Protein AF-A0A7W3QKD3-F1 (afdb_monomer_lite)

Foldseek 3Di:
DDWQLLLQLLLQLLLLLLLLLVVPDPVLDDLLNVLLCVLLVQAPCLSVLSVVLSVLLVPDDPVLNCNLNNDPRNPDDSSDDDDLVNLLVSLVSLVQDDDPDDDDPDFWFKWKFWWKKAFQAQFCQPPPAFWFKKKKKWKDWQVCLLVSYWIAIDMDGRDRDHHGDIPPNHGDPQGIPPQNVHTHTQPTKMKMKMWMWTADQDPVVSVRSSLRSLVSSQSSSCSSSVHTPSSCNSSSQSNSQSSLCSPPRIGTFAGMDMDMDHSVNLCVQPVPHQKDKDDWDWGHNDNPGGIMTIIMMMGID

Sequence (301 aa):
MAVSSRAEYAGAALLLARRYAANVPAAQRNDVDRVVWAALDKVPGARDVLERAVRRVDNLPEDRKRAMFGGTYAFKPVGTVVPPRELEQIIDRLGGTATPGGPTPTRHRYELEFSHLVCDDESNPEWLGKDEPYTVFTLITQREAEEGEPARSVRTPVYKVGEGERAPASGSEDLRLFGRTGPAVLDSDVLVTAAHFEHDLGDITKIVTELGVLLTAVAAVAKAAKKDLAAIVLGALGTIAGFVATIGADDPVGEPQAMLLTEADADARTQSQAQVTLPALKFNGGDPSGTYRAFLTLRRA

Radius of gyration: 19.04 Å; chains: 1; bounding box: 48×54×53 Å

Secondary structure (DSSP, 8-state):
-PPPHHHHHHHHHHHHHHHHHTT--GGG--HHHHHHHHHHTTSTTHHHHHHHHHHHHHTS-HHHHHHHHTTTTTTS-TT----HHHHHHHHHTT-----PPP--SS--EEEEEEEEEEEEE--S--TT----EEEEEEEEEHHHHHHTPPPEEEE-------TT-EESSS---S-EEE-TTS-EE--S-EEEEEEEEE-SS--HHHHHHHHHHHHHHHHHHHHHTT--HHHHHHHHHHHHHHHHTT--SSEE-S--EEEEE-HHHHHHHHSS-SEEEPPPEEEEEETTTEEEEEEEEEEE-

pLDDT: mean 88.39, std 12.26, range [40.0, 98.25]

Organism: Actinomadura namibiensis (NCBI:txid182080)

Structure (mmCIF, N/CA/C/O backbone):
data_AF-A0A7W3QKD3-F1
#
_entry.id   AF-A0A7W3QKD3-F1
#
loop_
_atom_site.group_PDB
_atom_site.id
_atom_site.type_symbol
_atom_site.label_atom_id
_atom_site.label_alt_id
_atom_site.label_comp_id
_atom_site.label_asym_id
_atom_site.label_entity_id
_atom_site.label_seq_id
_atom_site.pdbx_PDB_ins_code
_atom_site.Cartn_x
_atom_site.Cartn_y
_atom_site.Cartn_z
_atom_site.occupancy
_atom_site.B_iso_or_equiv
_atom_site.auth_seq_id
_atom_site.auth_comp_id
_atom_site.auth_asym_id
_atom_site.auth_atom_id
_atom_site.pdbx_PDB_model_num
ATOM 1 N N . MET A 1 1 ? 28.100 -3.316 -0.259 1.00 40.00 1 MET A N 1
ATOM 2 C CA . MET A 1 1 ? 26.927 -3.014 0.588 1.00 40.00 1 MET A CA 1
ATOM 3 C C . MET A 1 1 ? 25.860 -4.044 0.272 1.00 40.00 1 MET A C 1
ATOM 5 O O . MET A 1 1 ? 25.579 -4.230 -0.906 1.00 40.00 1 MET A O 1
ATOM 9 N N . ALA A 1 2 ? 25.349 -4.772 1.267 1.00 47.38 2 ALA A N 1
ATOM 10 C CA . ALA A 1 2 ? 24.247 -5.706 1.043 1.00 47.38 2 ALA A CA 1
ATOM 11 C C . ALA A 1 2 ? 23.007 -4.909 0.611 1.00 47.38 2 ALA A C 1
ATOM 13 O O . ALA A 1 2 ? 22.667 -3.914 1.250 1.00 47.38 2 ALA A O 1
ATOM 14 N N . VAL A 1 3 ? 22.371 -5.300 -0.494 1.00 59.28 3 VAL A N 1
ATOM 15 C CA . VAL A 1 3 ? 21.086 -4.717 -0.900 1.00 59.28 3 VAL A CA 1
ATOM 16 C C . VAL A 1 3 ? 20.060 -5.122 0.157 1.00 59.28 3 VAL A C 1
ATOM 18 O O . VAL A 1 3 ? 19.967 -6.298 0.500 1.00 59.28 3 VAL A O 1
ATOM 21 N N . SER A 1 4 ? 19.317 -4.157 0.702 1.00 83.25 4 SER A N 1
ATOM 22 C CA . SER A 1 4 ? 18.204 -4.458 1.608 1.00 83.25 4 SER A CA 1
ATOM 23 C C . SER A 1 4 ? 17.179 -5.326 0.873 1.00 83.25 4 SER A C 1
ATOM 25 O O . SER A 1 4 ? 16.737 -4.942 -0.211 1.00 83.25 4 SER A O 1
ATOM 27 N N . SER A 1 5 ? 16.763 -6.458 1.454 1.00 86.62 5 SER A N 1
ATOM 28 C CA . SER A 1 5 ? 15.734 -7.344 0.876 1.00 86.62 5 SER A CA 1
ATOM 29 C C . SER A 1 5 ? 14.453 -6.581 0.506 1.00 86.62 5 SER A C 1
ATOM 31 O O . SER A 1 5 ? 13.784 -6.922 -0.465 1.00 86.62 5 SER A O 1
ATOM 33 N N . ARG A 1 6 ? 14.145 -5.496 1.238 1.00 90.81 6 ARG A N 1
ATOM 34 C CA . ARG A 1 6 ? 13.019 -4.590 0.948 1.00 90.81 6 ARG A CA 1
ATOM 35 C C . ARG A 1 6 ? 13.184 -3.883 -0.395 1.00 90.81 6 ARG A C 1
ATOM 37 O O . ARG A 1 6 ? 12.262 -3.878 -1.201 1.00 90.81 6 ARG A O 1
ATOM 44 N N . ALA A 1 7 ? 14.367 -3.320 -0.637 1.00 92.00 7 ALA A N 1
ATOM 45 C CA . ALA A 1 7 ? 14.681 -2.619 -1.876 1.00 92.00 7 ALA A CA 1
ATOM 46 C C . ALA A 1 7 ? 14.732 -3.596 -3.060 1.00 92.00 7 ALA A C 1
ATOM 48 O O . ALA A 1 7 ? 14.267 -3.271 -4.145 1.00 92.00 7 ALA A O 1
ATOM 49 N N . GLU A 1 8 ? 15.233 -4.818 -2.855 1.00 93.38 8 GLU A N 1
ATOM 50 C CA . GLU A 1 8 ? 15.215 -5.853 -3.894 1.00 93.38 8 GLU A CA 1
ATOM 51 C C . GLU A 1 8 ? 13.786 -6.276 -4.276 1.00 93.38 8 GLU A C 1
ATOM 53 O O . GLU A 1 8 ? 13.479 -6.363 -5.468 1.00 93.38 8 GLU A O 1
ATOM 58 N N . TYR A 1 9 ? 12.897 -6.452 -3.291 1.00 94.56 9 TYR A N 1
ATOM 59 C CA . TYR A 1 9 ? 11.470 -6.687 -3.531 1.00 94.56 9 TYR A CA 1
ATOM 60 C C . TYR A 1 9 ? 10.821 -5.524 -4.287 1.00 94.56 9 TYR A C 1
ATOM 62 O O . TYR A 1 9 ? 10.159 -5.743 -5.301 1.00 94.56 9 TYR A O 1
ATOM 70 N N . ALA A 1 10 ? 11.064 -4.286 -3.844 1.00 95.56 10 ALA A N 1
ATOM 71 C CA . ALA A 1 10 ? 10.560 -3.089 -4.510 1.00 95.56 10 ALA A CA 1
ATOM 72 C C . ALA A 1 10 ? 11.042 -3.005 -5.964 1.00 95.56 10 ALA A C 1
ATOM 74 O O . ALA A 1 10 ? 10.260 -2.695 -6.860 1.00 95.56 10 ALA A O 1
ATOM 75 N N . GLY A 1 11 ? 12.306 -3.343 -6.232 1.00 96.31 11 GLY A N 1
ATOM 76 C CA . GLY A 1 11 ? 12.846 -3.428 -7.586 1.00 96.31 11 GLY A CA 1
ATOM 77 C C . GLY A 1 11 ? 12.149 -4.477 -8.449 1.00 96.31 11 GLY A C 1
ATOM 78 O O . GLY A 1 11 ? 11.870 -4.208 -9.619 1.00 96.31 11 GLY A O 1
ATOM 79 N N . ALA A 1 12 ? 11.858 -5.659 -7.897 1.00 96.88 12 ALA A N 1
ATOM 80 C CA . ALA A 1 12 ? 11.127 -6.707 -8.607 1.00 96.88 12 ALA A CA 1
ATOM 81 C C . ALA A 1 12 ? 9.686 -6.268 -8.919 1.00 96.88 12 ALA A C 1
ATOM 83 O O . ALA A 1 12 ? 9.234 -6.409 -10.057 1.00 96.88 12 ALA A O 1
ATOM 84 N N . ALA A 1 13 ? 8.998 -5.658 -7.949 1.00 97.06 13 ALA A N 1
ATOM 85 C CA . ALA A 1 13 ? 7.668 -5.082 -8.137 1.00 97.06 13 ALA A CA 1
ATOM 86 C C . ALA A 1 13 ? 7.673 -3.960 -9.192 1.00 97.06 13 ALA A C 1
ATOM 88 O O . ALA A 1 13 ? 6.812 -3.939 -10.069 1.00 97.06 13 ALA A O 1
ATOM 89 N N . LEU A 1 14 ? 8.683 -3.081 -9.181 1.00 97.44 14 LEU A N 1
ATOM 90 C CA . LEU A 1 14 ? 8.876 -2.040 -10.193 1.00 97.44 14 LEU A CA 1
ATOM 91 C C . LEU A 1 14 ? 9.082 -2.628 -11.596 1.00 97.44 14 LEU A C 1
ATOM 93 O O . LEU A 1 14 ? 8.501 -2.127 -12.558 1.00 97.44 14 LEU A O 1
ATOM 97 N N . LEU A 1 15 ? 9.881 -3.692 -11.741 1.00 98.06 15 LEU A N 1
ATOM 98 C CA . LEU A 1 15 ? 10.053 -4.351 -13.039 1.00 98.06 15 LEU A CA 1
ATOM 99 C C . LEU A 1 15 ? 8.738 -4.973 -13.532 1.00 98.06 15 LEU A C 1
ATOM 101 O O . LEU A 1 15 ? 8.408 -4.840 -14.709 1.00 98.06 15 LEU A O 1
ATOM 105 N N . LEU A 1 16 ? 7.968 -5.616 -12.654 1.00 98.00 16 LEU A N 1
ATOM 106 C CA . LEU A 1 16 ? 6.664 -6.183 -13.013 1.00 98.00 16 LEU A CA 1
ATOM 107 C C . LEU A 1 16 ? 5.661 -5.085 -13.402 1.00 98.00 16 LEU A C 1
ATOM 109 O O . LEU A 1 16 ? 4.979 -5.217 -14.418 1.00 98.00 16 LEU A O 1
ATOM 113 N N . ALA A 1 17 ? 5.652 -3.959 -12.684 1.00 97.69 17 ALA A N 1
ATOM 114 C CA . ALA A 1 17 ? 4.866 -2.780 -13.039 1.00 97.69 17 ALA A CA 1
ATOM 115 C C . ALA A 1 17 ? 5.268 -2.211 -14.411 1.00 97.69 17 ALA A C 1
ATOM 117 O O . ALA A 1 17 ? 4.398 -1.947 -15.238 1.00 97.69 17 ALA A O 1
ATOM 118 N N . ARG A 1 18 ? 6.573 -2.098 -14.703 1.00 97.75 18 ARG A N 1
ATOM 119 C CA . ARG A 1 18 ? 7.085 -1.700 -16.029 1.00 97.75 18 ARG A CA 1
ATOM 120 C C . ARG A 1 18 ? 6.604 -2.619 -17.136 1.00 97.75 18 ARG A C 1
ATOM 122 O O . ARG A 1 18 ? 6.213 -2.149 -18.199 1.00 97.75 18 ARG A O 1
ATOM 129 N N . ARG A 1 19 ? 6.663 -3.931 -16.909 1.00 98.06 19 ARG A N 1
ATOM 130 C CA . ARG A 1 19 ? 6.235 -4.929 -17.894 1.00 98.06 19 ARG A CA 1
ATOM 131 C C . ARG A 1 19 ? 4.734 -4.840 -18.158 1.00 98.06 19 ARG A C 1
ATOM 133 O O . ARG A 1 19 ? 4.328 -4.943 -19.317 1.00 98.06 19 ARG A O 1
ATOM 140 N N . TYR A 1 20 ? 3.936 -4.611 -17.113 1.00 98.25 20 TYR A N 1
ATOM 141 C CA . TYR A 1 20 ? 2.491 -4.401 -17.223 1.00 98.25 20 TYR A CA 1
ATOM 142 C C . TYR A 1 20 ? 2.150 -3.121 -17.985 1.00 98.25 20 TYR A C 1
ATOM 144 O O . TYR A 1 20 ? 1.389 -3.168 -18.955 1.00 98.25 20 TYR A O 1
ATOM 152 N N . ALA A 1 21 ? 2.777 -2.009 -17.599 1.00 97.56 21 ALA A N 1
ATOM 153 C CA . ALA A 1 21 ? 2.663 -0.712 -18.255 1.00 97.56 21 ALA A CA 1
ATOM 154 C C . ALA A 1 21 ? 3.042 -0.791 -19.744 1.00 97.56 21 ALA A C 1
ATOM 156 O O . ALA A 1 21 ? 2.289 -0.362 -20.605 1.00 97.56 21 ALA A O 1
ATOM 157 N N . ALA A 1 22 ? 4.153 -1.452 -20.077 1.00 97.31 22 ALA A N 1
ATOM 158 C CA . ALA A 1 22 ? 4.595 -1.639 -21.461 1.00 97.31 22 ALA A CA 1
ATOM 159 C C . ALA A 1 22 ? 3.745 -2.640 -22.271 1.00 97.31 22 ALA A C 1
ATOM 161 O O . ALA A 1 22 ? 4.043 -2.880 -23.441 1.00 97.31 22 ALA A O 1
ATOM 162 N N . ASN A 1 23 ? 2.729 -3.261 -21.657 1.00 96.94 23 ASN A N 1
ATOM 163 C CA . ASN A 1 23 ? 1.870 -4.276 -22.264 1.00 96.94 23 ASN A CA 1
ATOM 164 C C . ASN A 1 23 ? 2.667 -5.374 -22.999 1.00 96.94 23 ASN A C 1
ATOM 166 O O . ASN A 1 23 ? 2.379 -5.718 -24.148 1.00 96.94 23 ASN A O 1
ATOM 170 N N . VAL A 1 24 ? 3.686 -5.928 -22.329 1.00 97.19 24 VAL A N 1
ATOM 171 C CA . VAL A 1 24 ? 4.550 -6.987 -22.885 1.00 97.19 24 VAL A CA 1
ATOM 172 C C . VAL A 1 24 ? 3.699 -8.112 -23.504 1.00 97.19 24 VAL A C 1
ATOM 174 O O . VAL A 1 24 ? 2.726 -8.531 -22.871 1.00 97.19 24 VAL A O 1
ATOM 177 N N . PRO A 1 25 ? 4.013 -8.635 -24.708 1.00 96.81 25 PRO A N 1
ATOM 178 C CA . PRO A 1 25 ? 3.199 -9.661 -25.368 1.00 96.81 25 PRO A CA 1
ATOM 179 C C . PRO A 1 25 ? 3.029 -10.935 -24.534 1.00 96.81 25 PRO A C 1
ATOM 181 O O . PRO A 1 25 ? 3.963 -11.363 -23.861 1.00 96.81 25 PRO A O 1
ATOM 184 N N . ALA A 1 26 ? 1.873 -11.601 -24.636 1.00 95.88 26 ALA A N 1
ATOM 185 C CA . ALA A 1 26 ? 1.557 -12.803 -23.851 1.00 95.88 26 ALA A CA 1
ATOM 186 C C . ALA A 1 26 ? 2.605 -13.927 -23.976 1.00 95.88 26 ALA A C 1
ATOM 188 O O . ALA A 1 26 ? 2.908 -14.591 -22.989 1.00 95.88 26 ALA A O 1
ATOM 189 N N . ALA A 1 27 ? 3.220 -14.090 -25.154 1.00 95.56 27 ALA A N 1
ATOM 190 C CA . ALA A 1 27 ? 4.286 -15.070 -25.391 1.00 95.56 27 ALA A CA 1
ATOM 191 C C . ALA A 1 27 ? 5.568 -14.814 -24.570 1.00 95.56 27 ALA A C 1
ATOM 193 O O . ALA A 1 27 ? 6.382 -15.716 -24.408 1.00 95.56 27 ALA A O 1
ATOM 194 N N . GLN A 1 28 ? 5.751 -13.596 -24.054 1.00 95.56 28 GLN A N 1
ATOM 195 C CA . GLN A 1 28 ? 6.896 -13.192 -23.234 1.00 95.56 28 GLN A CA 1
ATOM 196 C C . GLN A 1 28 ? 6.550 -13.105 -21.735 1.00 95.56 28 GLN A C 1
ATOM 198 O O . GLN A 1 28 ? 7.395 -12.687 -20.940 1.00 95.56 28 GLN A O 1
ATOM 203 N N . ARG A 1 29 ? 5.317 -13.469 -21.345 1.00 96.88 29 ARG A N 1
ATOM 204 C CA . ARG A 1 29 ? 4.830 -13.443 -19.957 1.00 96.88 29 ARG A CA 1
ATOM 205 C C . ARG A 1 29 ? 5.053 -14.793 -19.276 1.00 96.88 29 ARG A C 1
ATOM 207 O O . ARG A 1 29 ? 4.547 -15.825 -19.736 1.00 96.88 29 ARG A O 1
ATOM 214 N N . ASN A 1 30 ? 5.770 -14.784 -18.156 1.00 96.25 30 ASN A N 1
ATOM 215 C CA . ASN A 1 30 ? 5.894 -15.955 -17.292 1.00 96.25 30 ASN A CA 1
ATOM 216 C C . ASN A 1 30 ? 4.683 -16.078 -16.343 1.00 96.25 30 ASN A C 1
ATOM 218 O O . ASN A 1 30 ? 3.721 -15.314 -16.435 1.00 96.25 30 ASN A O 1
ATOM 222 N N . ASP A 1 31 ? 4.707 -17.058 -15.441 1.00 95.69 31 ASP A N 1
ATOM 223 C CA . ASP A 1 31 ? 3.598 -17.286 -14.505 1.00 95.69 31 ASP A CA 1
ATOM 224 C C . ASP A 1 31 ? 3.391 -16.107 -13.538 1.00 95.69 31 ASP A C 1
ATOM 226 O O . ASP A 1 31 ? 2.248 -15.762 -13.245 1.00 95.69 31 ASP A O 1
ATOM 230 N N . VAL A 1 32 ? 4.473 -15.441 -13.109 1.00 96.94 32 VAL A N 1
ATOM 231 C CA . VAL A 1 32 ? 4.403 -14.241 -12.256 1.00 96.94 32 VAL A CA 1
ATOM 232 C C . VAL A 1 32 ? 3.694 -13.109 -12.989 1.00 96.94 32 VAL A C 1
ATOM 234 O O . VAL A 1 32 ? 2.752 -12.530 -12.451 1.00 96.94 32 VAL A O 1
ATOM 237 N N . ASP A 1 33 ? 4.083 -12.840 -14.240 1.00 97.81 33 ASP A N 1
ATOM 238 C CA . ASP A 1 33 ? 3.420 -11.839 -15.077 1.00 97.81 33 ASP A CA 1
ATOM 239 C C . ASP A 1 33 ? 1.925 -12.152 -15.212 1.00 97.81 33 ASP A C 1
ATOM 241 O O . ASP A 1 33 ? 1.090 -11.271 -15.052 1.00 97.81 33 ASP A O 1
ATOM 245 N N . ARG A 1 34 ? 1.546 -13.411 -15.467 1.00 97.62 34 ARG A N 1
ATOM 246 C CA . ARG A 1 34 ? 0.127 -13.769 -15.641 1.00 97.62 34 ARG A CA 1
ATOM 247 C C . ARG A 1 34 ? -0.700 -13.519 -14.382 1.00 97.62 34 ARG A C 1
ATOM 249 O O . ARG A 1 34 ? -1.821 -13.035 -14.503 1.00 97.62 34 ARG A O 1
ATOM 256 N N . VAL A 1 35 ? -0.159 -13.812 -13.199 1.00 97.12 35 VAL A N 1
ATOM 257 C CA . VAL A 1 35 ? -0.841 -13.538 -11.923 1.00 97.12 35 VAL A CA 1
ATOM 258 C C . VAL A 1 35 ? -0.989 -12.034 -11.693 1.00 97.12 35 VAL A C 1
ATOM 260 O O . VAL A 1 35 ? -2.082 -11.576 -11.363 1.00 97.12 35 VAL A O 1
ATOM 263 N N . VAL A 1 36 ? 0.081 -11.265 -11.914 1.00 97.31 36 VAL A N 1
ATOM 264 C CA . VAL A 1 36 ? 0.071 -9.804 -11.753 1.00 97.31 36 VAL A CA 1
ATOM 265 C C . VAL A 1 36 ? -0.897 -9.144 -12.740 1.00 97.31 36 VAL A C 1
ATOM 267 O O . VAL A 1 36 ? -1.694 -8.303 -12.335 1.00 97.31 36 VAL A O 1
ATOM 270 N N . TRP A 1 37 ? -0.903 -9.565 -14.008 1.00 97.75 37 TRP A N 1
ATOM 271 C CA . TRP A 1 37 ? -1.859 -9.079 -15.009 1.00 97.75 37 TRP A CA 1
ATOM 272 C C . TRP A 1 37 ? -3.291 -9.400 -14.622 1.00 97.75 37 TRP A C 1
ATOM 274 O O . TRP A 1 37 ? -4.128 -8.512 -14.659 1.00 97.75 37 TRP A O 1
ATOM 284 N N . ALA A 1 38 ? -3.574 -10.642 -14.228 1.00 97.50 38 ALA A N 1
ATOM 285 C CA . ALA A 1 38 ? -4.933 -11.048 -13.890 1.00 97.50 38 ALA A CA 1
ATOM 286 C C . ALA A 1 38 ? -5.520 -10.220 -12.735 1.00 97.50 38 ALA A C 1
ATOM 288 O O . ALA A 1 38 ? -6.715 -9.945 -12.741 1.00 97.50 38 ALA A O 1
ATOM 289 N N . ALA A 1 39 ? -4.694 -9.809 -11.767 1.00 97.56 39 ALA A N 1
ATOM 290 C CA . ALA A 1 39 ? -5.119 -8.911 -10.697 1.00 97.56 39 ALA A CA 1
ATOM 291 C C . ALA A 1 39 ? -5.289 -7.463 -11.191 1.00 97.56 39 ALA A C 1
ATOM 293 O O . ALA A 1 39 ? -6.301 -6.825 -10.914 1.00 97.56 39 ALA A O 1
ATOM 294 N N . LEU A 1 40 ? -4.323 -6.943 -11.955 1.00 97.75 40 LEU A N 1
ATOM 295 C CA . LEU A 1 40 ? -4.336 -5.551 -12.416 1.00 97.75 40 LEU A CA 1
ATOM 296 C C . LEU A 1 40 ? -5.374 -5.270 -13.510 1.00 97.75 40 LEU A C 1
ATOM 298 O O . LEU A 1 40 ? -5.923 -4.172 -13.541 1.00 97.75 40 LEU A O 1
ATOM 302 N N . ASP A 1 41 ? -5.694 -6.243 -14.364 1.00 97.19 41 ASP A N 1
ATOM 303 C CA . ASP A 1 41 ? -6.723 -6.118 -15.405 1.00 97.19 41 ASP A CA 1
ATOM 304 C C . ASP A 1 41 ? -8.139 -6.002 -14.796 1.00 97.19 41 ASP A C 1
ATOM 306 O O . ASP A 1 41 ? -9.051 -5.503 -15.455 1.00 97.19 41 ASP A O 1
ATOM 310 N N . LYS A 1 42 ? -8.336 -6.399 -13.525 1.00 96.94 42 LYS A N 1
ATOM 311 C CA . LYS A 1 42 ? -9.586 -6.145 -12.783 1.00 96.94 42 LYS A CA 1
ATOM 312 C C . LYS A 1 42 ? -9.705 -4.708 -12.274 1.00 96.94 42 LYS A C 1
ATOM 314 O O . LYS A 1 42 ? -10.787 -4.313 -11.845 1.00 96.94 42 LYS A O 1
ATOM 319 N N . VAL A 1 43 ? -8.623 -3.929 -12.295 1.00 96.00 43 VAL A N 1
ATOM 320 C CA . VAL A 1 43 ? -8.607 -2.550 -11.801 1.00 96.00 43 VAL A CA 1
ATOM 321 C C . VAL A 1 43 ? -8.750 -1.579 -12.978 1.00 96.00 43 VAL A C 1
ATOM 323 O O . VAL A 1 43 ? -7.827 -1.452 -13.791 1.00 96.00 43 VAL A O 1
ATOM 326 N N . PRO A 1 44 ? -9.878 -0.852 -13.091 1.00 93.88 44 PRO A N 1
ATOM 327 C CA . PRO A 1 44 ? -10.078 0.099 -14.179 1.00 93.88 44 PRO A CA 1
ATOM 328 C C . PRO A 1 44 ? -8.955 1.141 -14.240 1.00 93.88 44 PRO A C 1
ATOM 330 O O . PRO A 1 44 ? -8.630 1.784 -13.245 1.00 93.88 44 PRO A O 1
ATOM 333 N N . GLY A 1 45 ? -8.353 1.311 -15.420 1.00 94.81 45 GLY A N 1
ATOM 334 C CA . GLY A 1 45 ? -7.298 2.306 -15.643 1.00 94.81 45 GLY A CA 1
ATOM 335 C C . GLY A 1 45 ? -5.935 1.976 -15.020 1.00 94.81 45 GLY A C 1
ATOM 336 O O . GLY A 1 45 ? -5.040 2.820 -15.064 1.00 94.81 45 GLY A O 1
ATOM 337 N N . ALA A 1 46 ? -5.724 0.770 -14.475 1.00 96.69 46 ALA A N 1
ATOM 338 C CA . ALA A 1 46 ? -4.458 0.415 -13.828 1.00 96.69 46 ALA A CA 1
ATOM 339 C C . ALA A 1 46 ? -3.229 0.548 -14.733 1.00 96.69 46 ALA A C 1
ATOM 341 O O . ALA A 1 46 ? -2.148 0.866 -14.241 1.00 96.69 46 ALA A O 1
ATOM 342 N N . ARG A 1 47 ? -3.371 0.322 -16.047 1.00 97.25 47 ARG A N 1
ATOM 343 C CA . ARG A 1 47 ? -2.248 0.459 -16.986 1.00 97.25 47 ARG A CA 1
ATOM 344 C C . ARG A 1 47 ? -1.771 1.902 -17.058 1.00 97.25 47 ARG A C 1
ATOM 346 O O . ARG A 1 47 ? -0.610 2.151 -16.763 1.00 97.25 47 ARG A O 1
ATOM 353 N N . ASP A 1 48 ? -2.676 2.840 -17.316 1.00 96.12 48 ASP A N 1
ATOM 354 C CA . ASP A 1 48 ? -2.357 4.270 -17.374 1.00 96.12 48 ASP A CA 1
ATOM 355 C C . ASP A 1 48 ? -1.790 4.778 -16.041 1.00 96.12 48 ASP A C 1
ATOM 357 O O . ASP A 1 48 ? -0.899 5.628 -16.011 1.00 96.12 48 ASP A O 1
ATOM 361 N N . VAL A 1 49 ? -2.316 4.273 -14.920 1.00 95.19 49 VAL A N 1
ATOM 362 C CA . VAL A 1 49 ? -1.804 4.575 -13.577 1.00 95.19 49 VAL A CA 1
ATOM 363 C C . VAL A 1 49 ? -0.354 4.117 -13.435 1.00 95.19 49 VAL A C 1
ATOM 365 O O . VAL A 1 49 ? 0.507 4.930 -13.096 1.00 95.19 49 VAL A O 1
ATOM 368 N N . LEU A 1 50 ? -0.063 2.850 -13.742 1.00 96.25 50 LEU A N 1
ATOM 369 C CA . LEU A 1 50 ? 1.287 2.305 -13.619 1.00 96.25 50 LEU A CA 1
ATOM 370 C C . LEU A 1 50 ? 2.255 2.901 -14.638 1.00 96.25 50 LEU A C 1
ATOM 372 O O . LEU A 1 50 ? 3.403 3.127 -14.282 1.00 96.25 50 LEU A O 1
ATOM 376 N N . GLU A 1 51 ? 1.823 3.227 -15.856 1.00 96.19 51 GLU A N 1
ATOM 377 C CA . GLU A 1 51 ? 2.644 3.947 -16.838 1.00 96.19 51 GLU A CA 1
ATOM 378 C C . GLU A 1 51 ? 3.141 5.286 -16.282 1.00 96.19 51 GLU A C 1
ATOM 380 O O . GLU A 1 51 ? 4.332 5.595 -16.374 1.00 96.19 51 GLU A O 1
ATOM 385 N N . ARG A 1 52 ? 2.258 6.071 -15.650 1.00 93.81 52 ARG A N 1
ATOM 386 C CA . ARG A 1 52 ? 2.644 7.336 -15.008 1.00 93.81 52 ARG A CA 1
ATOM 387 C C . ARG A 1 52 ? 3.576 7.107 -13.823 1.00 93.81 52 ARG A C 1
ATOM 389 O O . ARG A 1 52 ? 4.620 7.753 -13.754 1.00 93.81 52 ARG A O 1
ATOM 396 N N . ALA A 1 53 ? 3.221 6.189 -12.925 1.00 93.88 53 ALA A N 1
ATOM 397 C CA . ALA A 1 53 ? 4.002 5.875 -11.730 1.00 93.88 53 ALA A CA 1
ATOM 398 C C . ALA A 1 53 ? 5.428 5.425 -12.093 1.00 93.88 53 ALA A C 1
ATOM 400 O O . ALA A 1 53 ? 6.417 5.985 -11.619 1.00 93.88 53 ALA A O 1
ATOM 401 N N . VAL A 1 54 ? 5.534 4.472 -13.022 1.00 96.06 54 VAL A N 1
ATOM 402 C CA . VAL A 1 54 ? 6.794 3.964 -13.570 1.00 96.06 54 VAL A CA 1
ATOM 403 C C . VAL A 1 54 ? 7.601 5.078 -14.220 1.00 96.06 54 VAL A C 1
ATOM 405 O O . VAL A 1 54 ? 8.793 5.186 -13.950 1.00 96.06 54 VAL A O 1
ATOM 408 N N . ARG A 1 55 ? 6.976 5.932 -15.040 1.00 95.69 55 ARG A N 1
ATOM 409 C CA . ARG A 1 55 ? 7.676 7.042 -15.701 1.00 95.69 55 ARG A CA 1
ATOM 410 C C . ARG A 1 55 ? 8.293 8.007 -14.690 1.00 95.69 55 ARG A C 1
ATOM 412 O O . ARG A 1 55 ? 9.412 8.464 -14.909 1.00 95.69 55 ARG A O 1
ATOM 419 N N . ARG A 1 56 ? 7.601 8.307 -13.585 1.00 94.19 56 ARG A N 1
ATOM 420 C CA . ARG A 1 56 ? 8.156 9.150 -12.512 1.00 94.19 56 ARG A CA 1
ATOM 421 C C . ARG A 1 56 ? 9.369 8.497 -11.858 1.00 94.19 56 ARG A C 1
ATOM 423 O O . ARG A 1 56 ? 10.405 9.142 -11.738 1.00 94.19 56 ARG A O 1
ATOM 430 N N . VAL A 1 57 ? 9.277 7.207 -11.533 1.00 94.94 57 VAL A N 1
ATOM 431 C CA . VAL A 1 57 ? 10.401 6.432 -10.982 1.00 94.94 57 VAL A CA 1
ATOM 432 C C . VAL A 1 57 ? 11.571 6.331 -11.968 1.00 94.94 57 VAL A C 1
ATOM 434 O O . VAL A 1 57 ? 12.734 6.380 -11.568 1.00 94.94 57 VAL A O 1
ATOM 437 N N . ASP A 1 58 ? 11.298 6.199 -13.265 1.00 94.38 58 ASP A N 1
ATOM 438 C CA . ASP A 1 58 ? 12.330 6.089 -14.297 1.00 94.38 58 ASP A CA 1
ATOM 439 C C . ASP A 1 58 ? 13.084 7.390 -14.557 1.00 94.38 58 ASP A C 1
ATOM 441 O O . ASP A 1 58 ? 14.244 7.326 -14.959 1.00 94.38 58 ASP A O 1
ATOM 445 N N . ASN A 1 59 ? 12.475 8.532 -14.242 1.00 94.44 59 ASN A N 1
ATOM 446 C CA . ASN A 1 59 ? 13.101 9.849 -14.328 1.00 94.44 59 ASN A CA 1
ATOM 447 C C . ASN A 1 59 ? 13.912 10.233 -13.076 1.00 94.44 59 ASN A C 1
ATOM 449 O O . ASN A 1 59 ? 14.494 11.317 -13.043 1.00 94.44 59 ASN A O 1
ATOM 453 N N . LEU A 1 60 ? 13.947 9.388 -12.041 1.00 94.56 60 LEU A N 1
ATOM 454 C CA . LEU A 1 60 ? 14.757 9.648 -10.853 1.00 94.56 60 LEU A CA 1
ATOM 455 C C . LEU A 1 60 ? 16.264 9.573 -11.160 1.00 94.56 60 LEU A C 1
ATOM 457 O O . LEU A 1 60 ? 16.682 8.733 -11.965 1.00 94.56 60 LEU A O 1
ATOM 461 N N . PRO A 1 61 ? 17.096 10.354 -10.443 1.00 95.44 61 PRO A N 1
ATOM 462 C CA . PRO A 1 61 ? 18.538 10.129 -10.391 1.00 95.44 61 PRO A CA 1
ATOM 463 C C . PRO A 1 61 ? 18.874 8.670 -10.040 1.00 95.44 61 PRO A C 1
ATOM 465 O O . PRO A 1 61 ? 18.184 8.041 -9.230 1.00 95.44 61 PRO A O 1
ATOM 468 N N . GLU A 1 62 ? 19.917 8.109 -10.661 1.00 94.44 62 GLU A N 1
ATOM 469 C CA . GLU A 1 62 ? 20.251 6.682 -10.534 1.00 94.44 62 GLU A CA 1
ATOM 470 C C . GLU A 1 62 ? 20.500 6.265 -9.079 1.00 94.44 62 GLU A C 1
ATOM 472 O O . GLU A 1 62 ? 20.028 5.216 -8.640 1.00 94.44 62 GLU A O 1
ATOM 477 N N . ASP A 1 63 ? 21.226 7.087 -8.330 1.00 94.38 63 ASP A N 1
ATOM 478 C CA . ASP A 1 63 ? 21.525 6.896 -6.914 1.00 94.38 63 ASP A CA 1
ATOM 479 C C . ASP A 1 63 ? 20.244 6.848 -6.073 1.00 94.38 63 ASP A C 1
ATOM 481 O O . ASP A 1 63 ? 20.038 5.898 -5.311 1.00 94.38 63 ASP A O 1
ATOM 485 N N . ARG A 1 64 ? 19.329 7.799 -6.296 1.00 92.81 64 ARG A N 1
ATOM 486 C CA . ARG A 1 64 ? 18.027 7.862 -5.624 1.00 92.81 64 ARG A CA 1
ATOM 487 C C . ARG A 1 64 ? 17.154 6.650 -5.968 1.00 92.81 64 ARG A C 1
ATOM 489 O O . ARG A 1 64 ? 16.570 6.028 -5.080 1.00 92.81 64 ARG A O 1
ATOM 496 N N . LYS A 1 65 ? 17.116 6.248 -7.239 1.00 94.44 65 LYS A N 1
ATOM 497 C CA . LYS A 1 65 ? 16.397 5.048 -7.694 1.00 94.44 65 LYS A CA 1
ATOM 498 C C . LYS A 1 65 ? 16.975 3.765 -7.098 1.00 94.44 65 LYS A C 1
ATOM 500 O O . LYS A 1 65 ? 16.222 2.892 -6.673 1.00 94.44 65 LYS A O 1
ATOM 505 N N . ARG A 1 66 ? 18.303 3.651 -7.032 1.00 94.56 66 ARG A N 1
ATOM 506 C CA . ARG A 1 66 ? 19.010 2.503 -6.450 1.00 94.56 66 ARG A CA 1
ATOM 507 C C . ARG A 1 66 ? 18.779 2.397 -4.945 1.00 94.56 66 ARG A C 1
ATOM 509 O O . ARG A 1 66 ? 18.674 1.281 -4.443 1.00 94.56 66 ARG A O 1
ATOM 516 N N . ALA A 1 67 ? 18.693 3.524 -4.241 1.00 92.25 67 ALA A N 1
ATOM 517 C CA . ALA A 1 67 ? 18.380 3.546 -2.816 1.00 92.25 67 ALA A CA 1
ATOM 518 C C . ALA A 1 67 ? 16.976 2.982 -2.532 1.00 92.25 67 ALA A C 1
ATOM 520 O O . ALA A 1 67 ? 16.828 2.149 -1.641 1.00 92.25 67 ALA A O 1
ATOM 521 N N . MET A 1 68 ? 15.974 3.369 -3.329 1.00 91.88 68 MET A N 1
ATOM 522 C CA . MET A 1 68 ? 14.579 2.947 -3.131 1.00 91.88 68 MET A CA 1
ATOM 523 C C . MET A 1 68 ? 14.276 1.538 -3.661 1.00 91.88 68 MET A C 1
ATOM 525 O O . MET A 1 68 ? 13.622 0.743 -2.991 1.00 91.88 68 MET A O 1
ATOM 529 N N . PHE A 1 69 ? 14.767 1.203 -4.855 1.00 94.81 69 PHE A N 1
ATOM 530 C CA . PHE A 1 69 ? 14.378 -0.009 -5.591 1.00 94.81 69 PHE A CA 1
ATOM 531 C C . PHE A 1 69 ? 15.523 -1.020 -5.763 1.00 94.81 69 PHE A C 1
ATOM 533 O O . PHE A 1 69 ? 15.406 -2.008 -6.493 1.00 94.81 69 PHE A O 1
ATOM 540 N N . GLY A 1 70 ? 16.661 -0.781 -5.110 1.00 92.81 70 GLY A N 1
ATOM 541 C CA . GLY A 1 70 ? 17.822 -1.660 -5.171 1.00 92.81 70 GLY A CA 1
ATOM 542 C C . GLY A 1 70 ? 18.518 -1.660 -6.537 1.00 92.81 70 GLY A C 1
ATOM 543 O O . GLY A 1 70 ? 18.153 -0.953 -7.472 1.00 92.81 70 GLY A O 1
ATOM 544 N N . GLY A 1 71 ? 19.580 -2.463 -6.655 1.00 89.75 71 GLY A N 1
ATOM 545 C CA . GLY A 1 71 ? 20.382 -2.567 -7.881 1.00 89.75 71 GLY A CA 1
ATOM 546 C C . GLY A 1 71 ? 20.014 -3.734 -8.803 1.00 89.75 71 GLY A C 1
ATOM 547 O O . GLY A 1 71 ? 20.409 -3.718 -9.966 1.00 89.75 71 GLY A O 1
ATOM 548 N N . THR A 1 72 ? 19.293 -4.743 -8.299 1.00 91.12 72 THR A N 1
ATOM 549 C CA . THR A 1 72 ? 19.073 -6.014 -9.010 1.00 91.12 72 THR A CA 1
ATOM 550 C C . THR A 1 72 ? 18.076 -5.863 -10.156 1.00 91.12 72 THR A C 1
ATOM 552 O O . THR A 1 72 ? 18.413 -6.144 -11.305 1.00 91.12 72 THR A O 1
ATOM 555 N N . TYR A 1 73 ? 16.863 -5.395 -9.849 1.00 95.44 73 TYR A N 1
ATOM 556 C CA . TYR A 1 73 ? 15.729 -5.377 -10.779 1.00 95.44 73 TYR A CA 1
ATOM 557 C C . TYR A 1 73 ? 15.362 -3.982 -11.284 1.00 95.44 73 TYR A C 1
ATOM 559 O O . TYR A 1 73 ? 14.916 -3.841 -12.423 1.00 95.44 73 TYR A O 1
ATOM 567 N N . ALA A 1 74 ? 15.630 -2.937 -10.495 1.00 94.31 74 ALA A N 1
ATOM 568 C CA . ALA A 1 74 ? 15.257 -1.563 -10.826 1.00 94.31 74 ALA A CA 1
ATOM 569 C C . ALA A 1 74 ? 15.854 -1.039 -12.140 1.00 94.31 74 ALA A C 1
ATOM 571 O O . ALA A 1 74 ? 15.310 -0.097 -12.715 1.00 94.31 74 ALA A O 1
ATOM 572 N N . PHE A 1 75 ? 16.935 -1.644 -12.635 1.00 95.44 75 PHE A N 1
ATOM 573 C CA . PHE A 1 75 ? 17.649 -1.237 -13.851 1.00 95.44 75 PHE A CA 1
ATOM 574 C C . PHE A 1 75 ? 17.578 -2.279 -14.972 1.00 95.44 75 PHE A C 1
ATOM 576 O O . PHE A 1 75 ? 18.213 -2.117 -16.012 1.00 95.44 75 PHE A O 1
ATOM 583 N N . LYS A 1 76 ? 16.825 -3.367 -14.778 1.00 96.69 76 LYS A N 1
ATOM 584 C CA . LYS A 1 76 ? 16.671 -4.395 -15.808 1.00 96.69 76 LYS A CA 1
ATOM 585 C C . LYS A 1 76 ? 15.756 -3.894 -16.931 1.00 96.69 76 LYS A C 1
ATOM 587 O O . LYS A 1 76 ? 14.795 -3.167 -16.654 1.00 96.69 76 LYS A O 1
ATOM 592 N N . PRO A 1 77 ? 16.033 -4.276 -18.191 1.00 96.31 77 PRO A N 1
ATOM 593 C CA . PRO A 1 77 ? 15.163 -3.941 -19.307 1.00 96.31 77 PRO A CA 1
ATOM 594 C C . PRO A 1 77 ? 13.803 -4.623 -19.146 1.00 96.31 77 PRO A C 1
ATOM 596 O O . PRO A 1 77 ? 13.701 -5.700 -18.563 1.00 96.31 77 PRO A O 1
ATOM 599 N N . VAL A 1 78 ? 12.768 -4.033 -19.745 1.00 96.62 78 VAL A N 1
ATOM 600 C CA . VAL A 1 78 ? 11.391 -4.555 -19.704 1.00 96.62 78 VAL A CA 1
ATOM 601 C C . VAL A 1 78 ? 11.316 -6.022 -20.147 1.00 96.62 78 VAL A C 1
ATOM 603 O O . VAL A 1 78 ? 10.538 -6.781 -19.590 1.00 96.62 78 VAL A O 1
ATOM 606 N N . GLY A 1 79 ? 12.155 -6.473 -21.084 1.00 95.88 79 GLY A N 1
ATOM 607 C CA . GLY A 1 79 ? 12.184 -7.875 -21.523 1.00 95.88 79 GLY A CA 1
ATOM 608 C C . GLY A 1 79 ? 12.641 -8.891 -20.462 1.00 95.88 79 GLY A C 1
ATOM 609 O O . GLY A 1 79 ? 12.423 -10.085 -20.646 1.00 95.88 79 GLY A O 1
ATOM 610 N N . THR A 1 80 ? 13.251 -8.459 -19.354 1.00 97.19 80 THR A N 1
ATOM 611 C CA . THR A 1 80 ? 13.692 -9.355 -18.274 1.00 97.19 80 THR A CA 1
ATOM 612 C C . THR A 1 80 ? 12.502 -9.892 -17.483 1.00 97.19 80 THR A C 1
ATOM 614 O O . THR A 1 80 ? 11.648 -9.130 -17.048 1.00 97.19 80 THR A O 1
ATOM 617 N N . VAL A 1 81 ? 12.464 -11.206 -17.269 1.00 96.00 81 VAL A N 1
ATOM 618 C CA . VAL A 1 81 ? 11.463 -11.871 -16.423 1.00 96.00 81 VAL A CA 1
ATOM 619 C C . VAL A 1 81 ? 11.941 -11.947 -14.972 1.00 96.00 81 VAL A C 1
ATOM 621 O O . VAL A 1 81 ? 13.139 -12.081 -14.732 1.00 96.00 81 VAL A O 1
ATOM 624 N N . VAL A 1 82 ? 11.009 -11.916 -14.015 1.00 95.75 82 VAL A N 1
ATOM 625 C CA . VAL A 1 82 ? 11.278 -12.225 -12.599 1.00 95.75 82 VAL A CA 1
ATOM 626 C C . VAL A 1 82 ? 10.921 -13.696 -12.353 1.00 95.75 82 VAL A C 1
ATOM 628 O O . VAL A 1 82 ? 9.738 -14.040 -12.441 1.00 95.75 82 VAL A O 1
ATOM 631 N N . PRO A 1 83 ? 11.884 -14.601 -12.100 1.00 94.50 83 PRO A N 1
ATOM 632 C CA . PRO A 1 83 ? 11.581 -16.013 -11.872 1.00 94.50 83 PRO A CA 1
ATOM 633 C C . PRO A 1 83 ? 10.780 -16.224 -10.571 1.00 94.50 83 PRO A C 1
ATOM 635 O O . PRO A 1 83 ? 11.155 -15.650 -9.548 1.00 94.50 83 PRO A O 1
ATOM 638 N N . PRO A 1 84 ? 9.752 -17.101 -10.547 1.00 92.12 84 PRO A N 1
ATOM 639 C CA . PRO A 1 84 ? 8.958 -17.357 -9.338 1.00 92.12 84 PRO A CA 1
ATOM 640 C C . PRO A 1 84 ? 9.802 -17.741 -8.115 1.00 92.12 84 PRO A C 1
ATOM 642 O O . PRO A 1 84 ? 9.603 -17.209 -7.030 1.00 92.12 84 PRO A O 1
ATOM 645 N N . ARG A 1 85 ? 10.795 -18.623 -8.302 1.00 92.19 85 ARG A N 1
ATOM 646 C CA . ARG A 1 85 ? 11.687 -19.083 -7.224 1.00 92.19 85 ARG A CA 1
ATOM 647 C C . ARG A 1 85 ? 12.562 -17.966 -6.659 1.00 92.19 85 ARG A C 1
ATOM 649 O O . ARG A 1 85 ? 12.871 -17.964 -5.475 1.00 92.19 85 ARG A O 1
ATOM 656 N N . GLU A 1 86 ? 12.995 -17.041 -7.507 1.00 93.06 86 GLU A N 1
ATOM 657 C CA . GLU A 1 86 ? 13.811 -15.913 -7.061 1.00 93.06 86 GLU A CA 1
ATOM 658 C C . GLU A 1 86 ? 12.959 -14.917 -6.275 1.00 93.06 86 GLU A C 1
ATOM 660 O O . GLU A 1 86 ? 13.369 -14.456 -5.214 1.00 93.06 86 GLU A O 1
ATOM 665 N N . LEU A 1 87 ? 11.733 -14.665 -6.741 1.00 92.50 87 LEU A N 1
ATOM 666 C CA . LEU A 1 87 ? 10.763 -13.861 -6.010 1.00 92.50 87 LEU A CA 1
ATOM 667 C C . LEU A 1 87 ? 10.444 -14.464 -4.634 1.00 92.50 87 LEU A C 1
ATOM 669 O O . LEU A 1 87 ? 10.429 -13.743 -3.640 1.00 92.50 87 LEU A O 1
ATOM 673 N N . GLU A 1 88 ? 10.273 -15.785 -4.564 1.00 92.25 88 GLU A N 1
ATOM 674 C CA . GLU A 1 88 ? 10.095 -16.518 -3.310 1.00 92.25 88 GLU A CA 1
ATOM 675 C C . GLU A 1 88 ? 11.256 -16.270 -2.333 1.00 92.25 88 GLU A C 1
ATOM 677 O O . GLU A 1 88 ? 11.038 -15.880 -1.189 1.00 92.25 88 GLU A O 1
ATOM 682 N N . GLN A 1 89 ? 12.499 -16.399 -2.808 1.00 92.75 89 GLN A N 1
ATOM 683 C CA . GLN A 1 89 ? 13.707 -16.171 -2.007 1.00 92.75 89 GLN A CA 1
ATOM 684 C C . GLN A 1 89 ? 13.873 -14.714 -1.562 1.00 92.75 89 GLN A C 1
ATOM 686 O O . GLN A 1 89 ? 14.437 -14.444 -0.499 1.00 92.75 89 GLN A O 1
ATOM 691 N N . ILE A 1 90 ? 13.436 -13.749 -2.374 1.00 93.06 90 ILE A N 1
ATOM 692 C CA . ILE A 1 90 ? 13.396 -12.338 -1.973 1.00 93.06 90 ILE A CA 1
ATOM 693 C C . ILE A 1 90 ? 12.418 -12.166 -0.810 1.00 93.06 90 ILE A C 1
ATOM 695 O O . ILE A 1 90 ? 12.792 -11.557 0.192 1.00 93.06 90 ILE A O 1
ATOM 699 N N . ILE A 1 91 ? 11.217 -12.741 -0.913 1.00 92.38 91 ILE A N 1
ATOM 700 C CA . ILE A 1 91 ? 10.182 -12.637 0.122 1.00 92.38 91 ILE A CA 1
ATOM 701 C C . ILE A 1 91 ? 10.602 -13.346 1.412 1.00 92.38 91 ILE A C 1
ATOM 703 O O . ILE A 1 91 ? 10.479 -12.762 2.484 1.00 92.38 91 ILE A O 1
ATOM 707 N N . ASP A 1 92 ? 11.187 -14.541 1.337 1.00 91.06 92 ASP A N 1
ATOM 708 C CA . ASP A 1 92 ? 11.656 -15.269 2.526 1.00 91.06 92 ASP A CA 1
ATOM 709 C C . ASP A 1 92 ? 12.696 -14.464 3.323 1.00 91.06 92 ASP A C 1
ATOM 711 O O . ASP A 1 92 ? 12.727 -14.496 4.554 1.00 91.06 92 ASP A O 1
ATOM 715 N N . ARG A 1 93 ? 13.519 -13.665 2.631 1.00 92.06 93 ARG A N 1
ATOM 716 C CA . ARG A 1 93 ? 14.509 -12.771 3.252 1.00 92.06 93 ARG A CA 1
ATOM 717 C C . ARG A 1 93 ? 13.918 -11.469 3.796 1.00 92.06 93 ARG A C 1
ATOM 719 O O . ARG A 1 93 ? 14.657 -10.713 4.429 1.00 92.06 93 ARG A O 1
ATOM 726 N N . LEU A 1 94 ? 12.638 -11.173 3.557 1.00 89.19 94 LEU A N 1
ATOM 727 C CA . LEU A 1 94 ? 11.939 -10.080 4.241 1.00 89.19 94 LEU A CA 1
ATOM 728 C C . LEU A 1 94 ? 11.648 -10.449 5.700 1.00 89.19 94 LEU A C 1
ATOM 730 O O . LEU A 1 94 ? 11.556 -9.551 6.530 1.00 89.19 94 LEU A O 1
ATOM 734 N N . GLY A 1 95 ? 11.548 -11.744 6.027 1.00 75.62 95 GLY A N 1
ATOM 735 C CA . GLY A 1 95 ? 11.343 -12.215 7.399 1.00 75.62 95 GLY A CA 1
ATOM 736 C C . GLY A 1 95 ? 9.973 -11.857 7.981 1.00 75.62 95 GLY A C 1
ATOM 737 O O . GLY A 1 95 ? 9.825 -11.801 9.201 1.00 75.62 95 GLY A O 1
ATOM 738 N N . GLY A 1 96 ? 8.982 -11.580 7.128 1.00 66.56 96 GLY A N 1
ATOM 739 C CA . GLY A 1 96 ? 7.617 -11.354 7.580 1.00 66.56 96 GLY A CA 1
ATOM 740 C C . GLY A 1 96 ? 7.079 -12.614 8.252 1.00 66.56 96 GLY A C 1
ATOM 741 O O . GLY A 1 96 ? 7.066 -13.690 7.659 1.00 66.56 96 GLY A O 1
ATOM 742 N N . THR A 1 97 ? 6.692 -12.491 9.516 1.00 55.31 97 THR A N 1
ATOM 743 C CA . THR A 1 97 ? 6.133 -13.586 10.308 1.00 55.31 97 THR A CA 1
ATOM 744 C C . THR A 1 97 ? 4.701 -13.212 10.667 1.00 55.31 97 THR A C 1
ATOM 746 O O . THR A 1 97 ? 4.477 -12.263 11.411 1.00 55.31 97 THR A O 1
ATOM 749 N N . ALA A 1 98 ? 3.723 -13.938 10.122 1.00 52.97 98 ALA A N 1
ATOM 750 C CA . ALA A 1 98 ? 2.441 -14.081 10.801 1.00 52.97 98 ALA A CA 1
ATOM 751 C C . ALA A 1 98 ? 2.573 -15.241 11.779 1.00 52.97 98 ALA A C 1
ATOM 753 O O . ALA A 1 98 ? 3.177 -16.269 11.464 1.00 52.97 98 ALA A O 1
ATOM 754 N N . THR A 1 99 ? 1.988 -15.086 12.960 1.00 44.25 99 THR A N 1
ATOM 755 C CA . THR A 1 99 ? 1.649 -16.247 13.778 1.00 44.25 99 THR A CA 1
ATOM 756 C C . THR A 1 99 ? 0.291 -16.714 13.269 1.00 44.25 99 THR A C 1
ATOM 758 O O . THR A 1 99 ? -0.657 -15.937 13.382 1.00 44.25 99 THR A O 1
ATOM 761 N N . PRO A 1 100 ? 0.149 -17.919 12.691 1.00 45.78 100 PRO A N 1
ATOM 762 C CA . PRO A 1 100 ? -1.168 -18.418 12.336 1.00 45.78 100 PRO A CA 1
ATOM 763 C C . PRO A 1 100 ? -2.002 -18.498 13.615 1.00 45.78 100 PRO A C 1
ATOM 765 O O . PRO A 1 100 ? -1.665 -19.247 14.537 1.00 45.78 100 PRO A O 1
ATOM 768 N N . GLY A 1 101 ? -3.074 -17.711 13.688 1.00 44.44 101 GLY A N 1
ATOM 769 C CA . GLY A 1 101 ? -4.116 -17.937 14.676 1.00 44.44 101 GLY A CA 1
ATOM 770 C C . GLY A 1 101 ? -4.731 -19.301 14.386 1.00 44.44 101 GLY A C 1
ATOM 771 O O . GLY A 1 101 ? -5.262 -19.526 13.299 1.00 44.44 101 GLY A O 1
ATOM 772 N N . GLY A 1 102 ? -4.608 -20.245 15.320 1.00 44.41 102 GLY A N 1
ATOM 773 C CA . GLY A 1 102 ? -5.378 -21.483 15.241 1.00 44.41 102 GLY A CA 1
ATOM 774 C C . GLY A 1 102 ? -6.877 -21.159 15.214 1.00 44.41 102 GLY A C 1
ATOM 775 O O . GLY A 1 102 ? -7.275 -20.117 15.730 1.00 44.41 102 GLY A O 1
ATOM 776 N N . PRO A 1 103 ? -7.724 -22.020 14.631 1.00 47.22 103 PRO A N 1
ATOM 777 C CA . PRO A 1 103 ? -9.154 -21.754 14.543 1.00 47.22 103 PRO A CA 1
ATOM 778 C C . PRO A 1 103 ? -9.759 -21.550 15.938 1.00 47.22 103 PRO A C 1
ATOM 780 O O . PRO A 1 103 ? -9.796 -22.477 16.751 1.00 47.22 103 PRO A O 1
ATOM 783 N N . THR A 1 104 ? -10.251 -20.342 16.208 1.00 55.09 104 THR A N 1
ATOM 784 C CA . THR A 1 104 ? -10.944 -20.017 17.456 1.00 55.09 104 THR A CA 1
ATOM 785 C C . THR A 1 104 ? -12.393 -20.522 17.375 1.00 55.09 104 THR A C 1
ATOM 787 O O . THR A 1 104 ? -13.080 -20.262 16.383 1.00 55.09 104 THR A O 1
ATOM 790 N N . PRO A 1 105 ? -12.905 -21.257 18.383 1.00 56.72 105 PRO A N 1
ATOM 791 C CA . PRO A 1 105 ? -14.251 -21.843 18.341 1.00 56.72 105 PRO A CA 1
ATOM 792 C C . PRO A 1 105 ? -15.384 -20.801 18.331 1.00 56.72 105 PRO A C 1
ATOM 794 O O . PRO A 1 105 ? -16.506 -21.121 17.940 1.00 56.72 105 PRO A O 1
ATOM 797 N N . THR A 1 106 ? -15.102 -19.553 18.710 1.00 66.81 106 THR A N 1
ATOM 798 C CA . THR A 1 106 ? -15.999 -18.406 18.534 1.00 66.81 106 THR A CA 1
ATOM 799 C C . THR A 1 106 ? -15.327 -17.371 17.650 1.00 66.81 106 THR A C 1
ATOM 801 O O . THR A 1 106 ? -14.363 -16.744 18.076 1.00 66.81 106 THR A O 1
ATOM 804 N N . ARG A 1 107 ? -15.859 -17.167 16.441 1.00 84.44 107 ARG A N 1
ATOM 805 C CA . ARG A 1 107 ? -15.411 -16.082 15.564 1.00 84.44 107 ARG A CA 1
ATOM 806 C C . ARG A 1 107 ? -16.091 -14.784 15.965 1.00 84.44 107 ARG A C 1
ATOM 808 O O . ARG A 1 107 ? -17.311 -14.650 15.838 1.00 84.44 107 ARG A O 1
ATOM 815 N N . HIS A 1 108 ? -15.305 -13.842 16.464 1.00 91.75 108 HIS A N 1
ATOM 816 C CA . HIS A 1 108 ? -15.781 -12.500 16.764 1.00 91.75 108 HIS A CA 1
ATOM 817 C C . HIS A 1 108 ? -15.918 -11.673 15.483 1.00 91.75 108 HIS A C 1
ATOM 819 O O . HIS A 1 108 ? -15.390 -12.020 14.423 1.00 91.75 108 HIS A O 1
ATOM 825 N N . ARG A 1 109 ? -16.688 -10.588 15.562 1.00 94.38 109 ARG A N 1
ATOM 826 C CA . ARG A 1 109 ? -16.859 -9.649 14.452 1.00 94.38 109 ARG A CA 1
ATOM 827 C C . ARG A 1 109 ? -16.184 -8.342 14.817 1.00 94.38 109 ARG A C 1
ATOM 829 O O . ARG A 1 109 ? -16.363 -7.857 15.931 1.00 94.38 109 ARG A O 1
ATOM 836 N N . TYR A 1 110 ? -15.453 -7.771 13.871 1.00 94.94 110 TYR A N 1
ATOM 837 C CA . TYR A 1 110 ? -14.658 -6.577 14.089 1.00 94.94 110 TYR A CA 1
ATOM 838 C C . TYR A 1 110 ? -14.954 -5.480 13.077 1.00 94.94 110 TYR A C 1
ATOM 840 O O . TYR A 1 110 ? -15.371 -5.734 11.945 1.00 94.94 110 TYR A O 1
ATOM 848 N N . GLU A 1 111 ? -14.674 -4.253 13.490 1.00 94.19 111 GLU A N 1
ATOM 849 C CA . GLU A 1 111 ? -14.576 -3.082 12.627 1.00 94.19 111 GLU A CA 1
ATOM 850 C C . GLU A 1 111 ? -13.240 -2.394 12.878 1.00 94.19 111 GLU A C 1
ATOM 852 O O . GLU A 1 111 ? -12.812 -2.256 14.026 1.00 94.19 111 GLU A O 1
ATOM 857 N N . LEU A 1 112 ? -12.598 -1.960 11.796 1.00 94.56 112 LEU A N 1
ATOM 858 C CA . LEU A 1 112 ? -11.406 -1.123 11.847 1.00 94.56 112 LEU A CA 1
ATOM 859 C C . LEU A 1 112 ? -11.753 0.226 11.235 1.00 94.56 112 LEU A C 1
ATOM 861 O O . LEU A 1 112 ? -12.163 0.287 10.074 1.00 94.56 112 LEU A O 1
ATOM 865 N N . GLU A 1 113 ? -11.563 1.293 11.995 1.00 92.69 113 GLU A N 1
ATOM 866 C CA . GLU A 1 113 ? -11.973 2.645 11.622 1.00 92.69 113 GLU A CA 1
ATOM 867 C C . GLU A 1 113 ? -10.829 3.631 11.829 1.00 92.69 113 GLU A C 1
ATOM 869 O O . GLU A 1 113 ? -10.011 3.472 12.737 1.00 92.69 113 GLU A O 1
ATOM 874 N N . PHE A 1 114 ? -10.764 4.667 10.996 1.00 92.88 114 PHE A N 1
ATOM 875 C CA . PHE A 1 114 ? -9.933 5.824 11.309 1.00 92.88 114 PHE A CA 1
ATOM 876 C C . PHE A 1 114 ? -10.532 6.578 12.500 1.00 92.88 114 PHE A C 1
ATOM 878 O O . PHE A 1 114 ? -11.727 6.847 12.537 1.00 92.88 114 PHE A O 1
ATOM 885 N N . SER A 1 115 ? -9.691 6.914 13.476 1.00 91.31 115 SER A N 1
ATOM 886 C CA . SER A 1 115 ? -10.112 7.587 14.703 1.00 91.31 115 SER A CA 1
ATOM 887 C C . SER A 1 115 ? -9.876 9.091 14.628 1.00 91.31 115 SER A C 1
ATOM 889 O O . SER A 1 115 ? -10.792 9.884 14.846 1.00 91.31 115 SER A O 1
ATOM 891 N N . HIS A 1 116 ? -8.620 9.469 14.394 1.00 92.12 116 HIS A N 1
ATOM 892 C CA . HIS A 1 116 ? -8.146 10.845 14.331 1.00 92.12 116 HIS A CA 1
ATOM 893 C C . HIS A 1 116 ? -6.685 10.877 13.874 1.00 92.12 116 HIS A C 1
ATOM 895 O O . HIS A 1 116 ? -5.989 9.860 13.905 1.00 92.12 116 HIS A O 1
ATOM 901 N N . LEU A 1 117 ? -6.220 12.062 13.501 1.00 92.25 117 LEU A N 1
ATOM 902 C CA . LEU A 1 117 ? -4.818 12.413 13.382 1.00 92.25 117 LEU A CA 1
ATOM 903 C C . LEU A 1 117 ? -4.447 13.483 14.408 1.00 92.25 117 LEU A C 1
ATOM 905 O O . LEU A 1 117 ? -5.319 14.198 14.908 1.00 92.25 117 LEU A O 1
ATOM 909 N N . VAL A 1 118 ? -3.159 13.572 14.704 1.00 91.62 118 VAL A N 1
ATOM 910 C CA . VAL A 1 118 ? -2.529 14.624 15.499 1.00 91.62 118 VAL A CA 1
ATOM 911 C C . VAL A 1 118 ? -1.346 15.160 14.702 1.00 91.62 118 VAL A C 1
ATOM 913 O O . VAL A 1 118 ? -0.536 14.360 14.230 1.00 91.62 118 VAL A O 1
ATOM 916 N N . CYS A 1 119 ? -1.265 16.481 14.552 1.00 90.06 119 CYS A N 1
ATOM 917 C CA . CYS A 1 119 ? -0.041 17.153 14.119 1.00 90.06 119 CYS A CA 1
ATOM 918 C C . CYS A 1 119 ? 0.855 17.300 15.354 1.00 90.06 119 CYS A C 1
ATOM 920 O O . CYS A 1 119 ? 0.459 17.935 16.328 1.00 90.06 119 CYS A O 1
ATOM 922 N N . ASP A 1 120 ? 1.998 16.619 15.377 1.00 88.56 120 ASP A N 1
ATOM 923 C CA . ASP A 1 120 ? 2.948 16.699 16.492 1.00 88.56 120 ASP A CA 1
ATOM 924 C C . ASP A 1 120 ? 3.905 17.883 16.336 1.00 88.56 120 ASP A C 1
ATOM 926 O O . ASP A 1 120 ? 4.349 18.424 17.342 1.00 88.56 120 ASP A O 1
ATOM 930 N N . ASP A 1 121 ? 4.218 18.245 15.094 1.00 84.62 121 ASP A N 1
ATOM 931 C CA . ASP A 1 121 ? 5.077 19.360 14.705 1.00 84.62 121 ASP A CA 1
ATOM 932 C C . ASP A 1 121 ? 4.666 19.776 13.288 1.00 84.62 121 ASP A C 1
ATOM 934 O O . ASP A 1 121 ? 4.626 18.921 12.406 1.00 84.62 121 ASP A O 1
ATOM 938 N N . GLU A 1 122 ? 4.316 21.045 13.084 1.00 70.81 122 GLU A N 1
ATOM 939 C CA . GLU A 1 122 ? 3.947 21.584 11.763 1.00 70.81 122 GLU A CA 1
ATOM 940 C C . GLU A 1 122 ? 5.202 21.899 10.929 1.00 70.81 122 GLU A C 1
ATOM 942 O O . GLU A 1 122 ? 5.129 21.900 9.719 1.00 70.81 122 GLU A O 1
ATOM 947 N N . SER A 1 123 ? 6.369 22.104 11.563 1.00 65.31 123 SER A N 1
ATOM 948 C CA . SER A 1 123 ? 7.674 22.420 10.949 1.00 65.31 123 SER A CA 1
ATOM 949 C C . SER A 1 123 ? 7.634 23.356 9.717 1.00 65.31 123 SER A C 1
ATOM 951 O O . SER A 1 123 ? 7.364 22.934 8.604 1.00 65.31 123 SER A O 1
ATOM 953 N N . ASN A 1 124 ? 8.051 24.622 9.880 1.00 59.25 124 ASN A N 1
ATOM 954 C CA . ASN A 1 124 ? 7.960 25.686 8.855 1.00 59.25 124 ASN A CA 1
ATOM 955 C C . ASN A 1 124 ? 6.504 26.050 8.484 1.00 59.25 124 ASN A C 1
ATOM 957 O O . ASN A 1 124 ? 6.147 25.972 7.310 1.00 59.25 124 ASN A O 1
ATOM 961 N N . PRO A 1 125 ? 5.693 26.532 9.455 1.00 53.25 125 PRO A N 1
ATOM 962 C CA . PRO A 1 125 ? 4.332 26.974 9.174 1.00 53.25 125 PRO A CA 1
ATOM 963 C C . PRO A 1 125 ? 4.394 28.037 8.084 1.00 53.25 125 PRO A C 1
ATOM 965 O O . PRO A 1 125 ? 5.050 29.077 8.253 1.00 53.25 125 PRO A O 1
ATOM 968 N N . GLU A 1 126 ? 3.772 27.765 6.939 1.00 53.09 126 GLU A N 1
ATOM 969 C CA . GLU A 1 126 ? 3.752 28.729 5.856 1.00 53.09 126 GLU A CA 1
ATOM 970 C C . GLU A 1 126 ? 3.255 30.072 6.399 1.00 53.09 126 GLU A C 1
ATOM 972 O O . GLU A 1 126 ? 2.207 30.171 7.036 1.00 53.09 126 GLU A O 1
ATOM 977 N N . TRP A 1 127 ? 3.990 31.150 6.121 1.00 46.62 127 TRP A N 1
ATOM 978 C CA . TRP A 1 127 ? 3.636 32.501 6.577 1.00 46.62 127 TRP A CA 1
ATOM 979 C C . TRP A 1 127 ? 2.212 32.953 6.173 1.00 46.62 127 TRP A C 1
ATOM 981 O O . TRP A 1 127 ? 1.724 33.965 6.681 1.00 46.62 127 TRP A O 1
ATOM 991 N N . LEU A 1 128 ? 1.557 32.225 5.258 1.00 45.56 128 LEU A N 1
ATOM 992 C CA . LEU A 1 128 ? 0.210 32.457 4.739 1.00 45.56 128 LEU A CA 1
ATOM 993 C C . LEU A 1 128 ? -0.678 31.190 4.704 1.00 45.56 128 LEU A C 1
ATOM 995 O O . LEU A 1 128 ? -1.611 31.143 3.901 1.00 45.56 128 LEU A O 1
ATOM 999 N N . GLY A 1 129 ? -0.459 30.194 5.567 1.00 58.03 129 GLY A N 1
ATOM 1000 C CA . GLY A 1 129 ? -1.229 28.945 5.518 1.00 58.03 129 GLY A CA 1
ATOM 1001 C C . GLY A 1 129 ? -1.271 28.170 6.834 1.00 58.03 129 GLY A C 1
ATOM 1002 O O . GLY A 1 129 ? -0.504 28.445 7.746 1.00 58.03 129 GLY A O 1
ATOM 1003 N N . LYS A 1 130 ? -2.229 27.241 6.931 1.00 66.69 130 LYS A N 1
ATOM 1004 C CA . LYS A 1 130 ? -2.146 26.063 7.808 1.00 66.69 130 LYS A CA 1
ATOM 1005 C C . LYS A 1 130 ? -1.859 24.889 6.886 1.00 66.69 130 LYS A C 1
ATOM 1007 O O . LYS A 1 130 ? -2.483 24.857 5.818 1.00 66.69 130 LYS A O 1
ATOM 1012 N N . ASP A 1 131 ? -1.053 23.936 7.326 1.00 70.44 131 ASP A N 1
ATOM 1013 C CA . ASP A 1 131 ? -0.844 22.716 6.555 1.00 70.44 131 ASP A CA 1
ATOM 1014 C C . ASP A 1 131 ? -2.174 21.993 6.319 1.00 70.44 131 ASP A C 1
ATOM 1016 O O . ASP A 1 131 ? -3.110 22.036 7.137 1.00 70.44 131 ASP A O 1
ATOM 1020 N N . GLU A 1 132 ? -2.268 21.343 5.160 1.00 85.31 132 GLU A N 1
ATOM 1021 C CA . GLU A 1 132 ? -3.477 20.682 4.679 1.00 85.31 132 GLU A CA 1
ATOM 1022 C C . GLU A 1 132 ? -3.320 19.142 4.667 1.00 85.31 132 GLU A C 1
ATOM 1024 O O . GLU A 1 132 ? -3.417 18.513 3.607 1.00 85.31 132 GLU A O 1
ATOM 1029 N N . PRO A 1 133 ? -3.065 18.478 5.819 1.00 89.12 133 PRO A N 1
ATOM 1030 C CA . PRO A 1 133 ? -2.732 17.063 5.835 1.00 89.12 133 PRO A CA 1
ATOM 1031 C C . PRO A 1 133 ? -3.930 16.155 5.563 1.00 89.12 133 PRO A C 1
ATOM 1033 O O . PRO A 1 133 ? -5.059 16.362 6.035 1.00 89.12 133 PRO A O 1
ATOM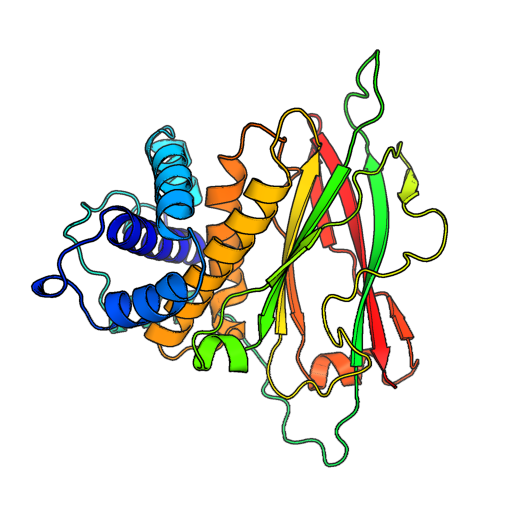 1036 N N . TYR A 1 134 ? -3.654 15.041 4.892 1.00 92.69 134 TYR A N 1
ATOM 1037 C CA . TYR A 1 134 ? -4.572 13.921 4.757 1.00 92.69 134 TYR A CA 1
ATOM 1038 C C . TYR A 1 134 ? -3.834 12.582 4.713 1.00 92.69 134 TYR A C 1
ATOM 1040 O O . TYR A 1 134 ? -2.664 12.475 4.360 1.00 92.69 134 TYR A O 1
ATOM 1048 N N . THR A 1 135 ? -4.537 11.512 5.086 1.00 94.31 135 THR A N 1
ATOM 1049 C CA . THR A 1 135 ? -3.995 10.147 5.035 1.00 94.31 135 THR A CA 1
ATOM 1050 C C . THR A 1 135 ? -4.782 9.310 4.046 1.00 94.31 135 THR A C 1
ATOM 1052 O O . THR A 1 135 ? -6.012 9.258 4.116 1.00 94.31 135 THR A O 1
ATOM 1055 N N . VAL A 1 136 ? -4.082 8.603 3.164 1.00 95.81 136 VAL A N 1
ATOM 1056 C CA . VAL A 1 136 ? -4.663 7.559 2.320 1.00 95.81 136 VAL A CA 1
ATOM 1057 C C . VAL A 1 136 ? -4.377 6.201 2.940 1.00 95.81 136 VAL A C 1
ATOM 1059 O O . VAL A 1 136 ? -3.225 5.785 3.045 1.00 95.81 136 VAL A O 1
ATOM 1062 N N . PHE A 1 137 ? -5.435 5.486 3.306 1.00 96.25 137 PHE A N 1
ATOM 1063 C CA . PHE A 1 137 ? -5.387 4.096 3.739 1.00 96.25 137 PHE A CA 1
ATOM 1064 C C . PHE A 1 137 ? -5.710 3.190 2.560 1.00 96.25 137 PHE A C 1
ATOM 1066 O O . PHE A 1 137 ? -6.764 3.326 1.943 1.00 96.25 137 PHE A O 1
ATOM 1073 N N . THR A 1 138 ? -4.836 2.236 2.272 1.00 96.94 138 THR A N 1
ATOM 1074 C CA . THR A 1 138 ? -5.071 1.187 1.279 1.00 96.94 138 THR A CA 1
ATOM 1075 C C . THR A 1 138 ? -5.068 -0.167 1.968 1.00 96.94 138 THR A C 1
ATOM 1077 O O . THR A 1 138 ? -4.249 -0.414 2.847 1.00 96.94 138 THR A O 1
ATOM 1080 N N . LEU A 1 139 ? -6.019 -1.020 1.612 1.00 96.06 139 LEU A N 1
ATOM 1081 C CA . LEU A 1 139 ? -6.310 -2.267 2.299 1.00 96.06 139 LEU A CA 1
ATOM 1082 C C . LEU A 1 139 ? -6.471 -3.407 1.302 1.00 96.06 139 LEU A C 1
ATOM 1084 O O . LEU A 1 139 ? -7.113 -3.230 0.266 1.00 96.06 139 LEU A O 1
ATOM 1088 N N . ILE A 1 140 ? -5.959 -4.578 1.660 1.00 96.62 140 ILE A N 1
ATOM 1089 C CA . ILE A 1 140 ? -6.301 -5.840 1.009 1.00 96.62 140 ILE A CA 1
ATOM 1090 C C . ILE A 1 140 ? -6.283 -6.974 2.036 1.00 96.62 140 ILE A C 1
ATOM 1092 O O . ILE A 1 140 ? -5.410 -7.020 2.906 1.00 96.62 140 ILE A O 1
ATOM 1096 N N . THR A 1 141 ? -7.259 -7.872 1.960 1.00 95.19 141 THR A N 1
ATOM 1097 C CA . THR A 1 141 ? -7.266 -9.113 2.745 1.00 95.19 141 THR A CA 1
ATOM 1098 C C . THR A 1 141 ? -6.481 -10.216 2.035 1.00 95.19 141 THR A C 1
ATOM 1100 O O . THR A 1 141 ? -6.349 -10.206 0.811 1.00 95.19 141 THR A O 1
ATOM 1103 N N . GLN A 1 142 ? -5.969 -11.195 2.778 1.00 94.56 142 GLN A N 1
ATOM 1104 C CA . GLN A 1 142 ? -5.285 -12.356 2.206 1.00 94.56 142 GLN A CA 1
ATOM 1105 C C . GLN A 1 142 ? -6.218 -13.102 1.243 1.00 94.56 142 GLN A C 1
ATOM 1107 O O . GLN A 1 142 ? -5.799 -13.441 0.138 1.00 94.56 142 GLN A O 1
ATOM 1112 N N . ARG A 1 143 ? -7.500 -13.260 1.600 1.00 94.00 143 ARG A N 1
ATOM 1113 C CA . ARG A 1 143 ? -8.513 -13.851 0.715 1.00 94.00 143 ARG A CA 1
ATOM 1114 C C . ARG A 1 143 ? -8.666 -13.068 -0.593 1.00 94.00 143 ARG A C 1
ATOM 1116 O O . ARG A 1 143 ? -8.630 -13.661 -1.666 1.00 94.00 143 ARG A O 1
ATOM 1123 N N . GLU A 1 144 ? -8.795 -11.742 -0.528 1.00 95.06 144 GLU A N 1
ATOM 1124 C CA . GLU A 1 144 ? -8.867 -10.891 -1.727 1.00 95.06 144 GLU A CA 1
ATOM 1125 C C . GLU A 1 144 ? -7.592 -11.007 -2.573 1.00 95.06 144 GLU A C 1
ATOM 1127 O O . GLU A 1 144 ? -7.676 -11.167 -3.789 1.00 95.06 144 GLU A O 1
ATOM 1132 N N . ALA A 1 145 ? -6.410 -11.002 -1.951 1.00 94.38 145 ALA A N 1
ATOM 1133 C CA . ALA A 1 145 ? -5.146 -11.187 -2.657 1.00 94.38 145 ALA A CA 1
ATOM 1134 C C . ALA A 1 145 ? -5.096 -12.542 -3.390 1.00 94.38 145 ALA A C 1
ATOM 1136 O O . ALA A 1 145 ? -4.738 -12.587 -4.569 1.00 94.38 145 ALA A O 1
ATOM 1137 N N . GLU A 1 146 ? -5.516 -13.629 -2.736 1.00 92.62 146 GLU A N 1
ATOM 1138 C CA . GLU A 1 146 ? -5.603 -14.986 -3.295 1.00 92.62 146 GLU A CA 1
ATOM 1139 C C . GLU A 1 146 ? -6.625 -15.105 -4.430 1.00 92.62 146 GLU A C 1
ATOM 1141 O O . GLU A 1 146 ? -6.345 -15.733 -5.455 1.00 92.62 146 GLU A O 1
ATOM 1146 N N . GLU A 1 147 ? -7.773 -14.442 -4.316 1.00 92.50 147 GLU A N 1
ATOM 1147 C CA . GLU A 1 147 ? -8.794 -14.333 -5.368 1.00 92.50 147 GLU A CA 1
ATOM 1148 C C . GLU A 1 147 ? -8.344 -13.388 -6.507 1.00 92.50 147 GLU A C 1
ATOM 1150 O O . GLU A 1 147 ? -8.868 -13.419 -7.627 1.00 92.50 147 GLU A O 1
ATOM 1155 N N . GLY A 1 148 ? -7.283 -12.608 -6.270 1.00 90.62 148 GLY A N 1
ATOM 1156 C CA . GLY A 1 148 ? -6.773 -11.585 -7.177 1.00 90.62 148 GLY A CA 1
ATOM 1157 C C . GLY A 1 148 ? -7.734 -10.410 -7.307 1.00 90.62 148 GLY A C 1
ATOM 1158 O O . GLY A 1 148 ? -7.907 -9.907 -8.412 1.00 90.62 148 GLY A O 1
ATOM 1159 N N . GLU A 1 149 ? -8.440 -10.063 -6.238 1.00 95.19 149 GLU A N 1
ATOM 1160 C CA . GLU A 1 149 ? -9.308 -8.895 -6.158 1.00 95.19 149 GLU A CA 1
ATOM 1161 C C . GLU A 1 149 ? -8.489 -7.608 -5.947 1.00 95.19 149 GLU A C 1
ATOM 1163 O O . GLU A 1 149 ? -7.407 -7.647 -5.351 1.00 95.19 149 GLU A O 1
ATOM 1168 N N . PRO A 1 150 ? -8.977 -6.458 -6.441 1.00 96.38 150 PRO A N 1
ATOM 1169 C CA . PRO A 1 150 ? -8.341 -5.167 -6.210 1.00 96.38 150 PRO A CA 1
ATOM 1170 C C . PRO A 1 150 ? -8.211 -4.809 -4.728 1.00 96.38 150 PRO A C 1
ATOM 1172 O O . PRO A 1 150 ? -9.162 -4.950 -3.958 1.00 96.38 150 PRO A O 1
ATOM 1175 N N . ALA A 1 151 ? -7.077 -4.218 -4.357 1.00 96.88 151 ALA A N 1
ATOM 1176 C CA . ALA A 1 151 ? -6.966 -3.492 -3.101 1.00 96.88 151 ALA A CA 1
ATOM 1177 C C . ALA A 1 151 ? -7.904 -2.275 -3.105 1.00 96.88 151 ALA A C 1
ATOM 1179 O O . ALA A 1 151 ? -8.165 -1.652 -4.140 1.00 96.88 151 ALA A O 1
ATOM 1180 N N . ARG A 1 152 ? -8.382 -1.897 -1.921 1.00 94.31 152 ARG A N 1
ATOM 1181 C CA . ARG A 1 152 ? -9.268 -0.749 -1.733 1.00 94.31 152 ARG A CA 1
ATOM 1182 C C . ARG A 1 152 ? -8.531 0.384 -1.051 1.00 94.31 152 ARG A C 1
ATOM 1184 O O . ARG A 1 152 ? -7.980 0.186 0.027 1.00 94.31 152 ARG A O 1
ATOM 1191 N N . SER A 1 153 ? -8.646 1.585 -1.600 1.00 94.44 153 SER A N 1
ATOM 1192 C CA . SER A 1 153 ? -8.132 2.797 -0.966 1.00 94.44 153 SER A CA 1
ATOM 1193 C C . SER A 1 153 ? -9.263 3.707 -0.505 1.00 94.44 153 SER A C 1
ATOM 1195 O O . SER A 1 153 ? -10.277 3.869 -1.184 1.00 94.44 153 SER A O 1
ATOM 1197 N N . VAL A 1 154 ? -9.086 4.305 0.665 1.00 92.44 154 VAL A N 1
ATOM 1198 C CA . VAL A 1 154 ? -9.905 5.397 1.191 1.00 92.44 154 VAL A CA 1
ATOM 1199 C C . VAL A 1 154 ? -8.985 6.463 1.748 1.00 92.44 154 VAL A C 1
ATOM 1201 O O . VAL A 1 154 ? -7.838 6.189 2.090 1.00 92.44 154 VAL A O 1
ATOM 1204 N N . ARG A 1 155 ? -9.486 7.684 1.863 1.00 92.88 155 ARG A N 1
ATOM 1205 C CA . ARG A 1 155 ? -8.723 8.785 2.433 1.00 92.88 155 ARG A CA 1
ATOM 1206 C C . ARG A 1 155 ? -9.489 9.471 3.536 1.00 92.88 155 ARG A C 1
ATOM 1208 O O . ARG A 1 155 ? -10.718 9.445 3.544 1.00 92.88 155 ARG A O 1
ATOM 1215 N N . THR A 1 156 ? -8.756 10.151 4.397 1.00 92.50 156 THR A N 1
ATOM 1216 C CA . THR A 1 156 ? -9.348 11.160 5.261 1.00 92.50 156 THR A CA 1
ATOM 1217 C C . THR A 1 156 ? -9.782 12.393 4.457 1.00 92.50 156 THR A C 1
ATOM 1219 O O . THR A 1 156 ? -9.334 12.597 3.319 1.00 92.50 156 THR A O 1
ATOM 1222 N N . PRO A 1 157 ? -10.644 13.252 5.028 1.00 90.50 157 PRO A N 1
ATOM 1223 C CA . PRO A 1 157 ? -10.677 14.661 4.670 1.00 90.50 157 PRO A CA 1
ATOM 1224 C C . PRO A 1 157 ? -9.274 15.275 4.667 1.00 90.50 157 PRO A C 1
ATOM 1226 O O . PRO A 1 157 ? -8.371 14.787 5.352 1.00 90.50 157 PRO A O 1
ATOM 1229 N N . VAL A 1 158 ? -9.136 16.346 3.891 1.00 90.25 158 VAL A N 1
ATOM 1230 C CA . VAL A 1 158 ? -8.027 17.287 4.031 1.00 90.25 158 VAL A CA 1
ATOM 1231 C C . VAL A 1 158 ? -8.343 18.123 5.259 1.00 90.25 158 VAL A C 1
ATOM 1233 O O . VAL A 1 158 ? -9.382 18.788 5.306 1.00 90.25 158 VAL A O 1
ATOM 1236 N N . TYR A 1 159 ? -7.519 17.994 6.288 1.00 87.50 159 TYR A N 1
ATOM 1237 C CA . TYR A 1 159 ? -7.704 18.722 7.533 1.00 87.50 159 TYR A CA 1
ATOM 1238 C C . TYR A 1 159 ? -6.868 19.993 7.526 1.00 87.50 159 TYR A C 1
ATOM 1240 O O . TYR A 1 159 ? -5.914 20.089 6.778 1.00 87.50 159 TYR A O 1
ATOM 1248 N N . LYS A 1 160 ? -7.238 20.965 8.361 1.00 86.00 160 LYS A N 1
ATOM 1249 C CA . LYS A 1 160 ? -6.427 22.155 8.636 1.00 86.00 160 LYS A CA 1
ATOM 1250 C C . LYS A 1 160 ? -6.084 22.138 10.112 1.00 86.00 160 LYS A C 1
ATOM 1252 O O . LYS A 1 160 ? -6.921 22.536 10.926 1.00 86.00 160 LYS A O 1
ATOM 1257 N N . VAL A 1 161 ? -4.917 21.604 10.447 1.00 79.88 161 VAL A N 1
ATOM 1258 C CA . VAL A 1 161 ? -4.482 21.380 11.832 1.00 79.88 161 VAL A CA 1
ATOM 1259 C C . VAL A 1 161 ? -3.148 22.056 12.085 1.00 79.88 161 VAL A C 1
ATOM 1261 O O . VAL A 1 161 ? -2.265 21.968 11.252 1.00 79.88 161 VAL A O 1
ATOM 1264 N N . GLY A 1 162 ? -3.022 22.713 13.234 1.00 79.38 162 GLY A N 1
ATOM 1265 C CA . GLY A 1 162 ? -1.738 23.191 13.745 1.00 79.38 162 GLY A CA 1
ATOM 1266 C C . GLY A 1 162 ? -1.107 22.216 14.740 1.00 79.38 162 GLY A C 1
ATOM 1267 O O . GLY A 1 162 ? -1.714 21.208 15.119 1.00 79.38 162 GLY A O 1
ATOM 1268 N N . GLU A 1 163 ? 0.092 22.554 15.209 1.00 84.19 163 GLU A N 1
ATOM 1269 C CA . GLU A 1 163 ? 0.827 21.777 16.212 1.00 84.19 163 GLU A CA 1
ATOM 1270 C C . GLU A 1 163 ? -0.031 21.459 17.456 1.00 84.19 163 GLU A C 1
ATOM 1272 O O . GLU A 1 163 ? -0.670 22.322 18.064 1.00 84.19 163 GLU A O 1
ATOM 1277 N N . GLY A 1 164 ? -0.062 20.181 17.834 1.00 82.56 164 GLY A N 1
ATOM 1278 C CA . GLY A 1 164 ? -0.837 19.646 18.950 1.00 82.56 164 GLY A CA 1
ATOM 1279 C C . GLY A 1 164 ? -2.339 19.500 18.682 1.00 82.56 164 GLY A C 1
ATOM 1280 O O . GLY A 1 164 ? -3.050 18.927 19.518 1.00 82.56 164 GLY A O 1
ATOM 1281 N N . GLU A 1 165 ? -2.849 19.976 17.541 1.00 86.00 165 GLU A N 1
ATOM 1282 C CA . GLU A 1 165 ? -4.261 19.850 17.195 1.00 86.00 165 GLU A CA 1
ATOM 1283 C C . GLU A 1 165 ? -4.605 18.423 16.747 1.00 86.00 165 GLU A C 1
ATOM 1285 O O . GLU A 1 165 ? -3.844 17.712 16.085 1.00 86.00 165 GLU A O 1
ATOM 1290 N N . ARG A 1 166 ? -5.818 18.008 17.114 1.00 87.12 166 ARG A N 1
ATOM 1291 C CA . ARG A 1 166 ? -6.418 16.728 16.745 1.00 87.12 166 ARG A CA 1
ATOM 1292 C C . ARG A 1 166 ? -7.470 16.947 15.663 1.00 87.12 166 ARG A C 1
ATOM 1294 O O . ARG A 1 166 ? -8.370 17.764 15.859 1.00 87.12 166 ARG A O 1
ATOM 1301 N N . ALA A 1 167 ? -7.455 16.131 14.608 1.00 87.19 167 ALA A N 1
ATOM 1302 C CA . ALA A 1 167 ? -8.516 16.121 13.604 1.00 87.19 167 ALA A CA 1
ATOM 1303 C C . ALA A 1 167 ? -9.072 14.717 13.291 1.00 87.19 167 ALA A C 1
ATOM 1305 O O . ALA A 1 167 ? -8.305 13.789 13.046 1.00 87.19 167 ALA A O 1
ATOM 1306 N N . PRO A 1 168 ? -10.404 14.539 13.267 1.00 83.56 168 PRO A N 1
ATOM 1307 C CA . PRO A 1 168 ? -11.401 15.508 13.715 1.00 83.56 168 PRO A CA 1
ATOM 1308 C C . PRO A 1 168 ? -11.327 15.703 15.240 1.00 83.56 168 PRO A C 1
ATOM 1310 O O . PRO A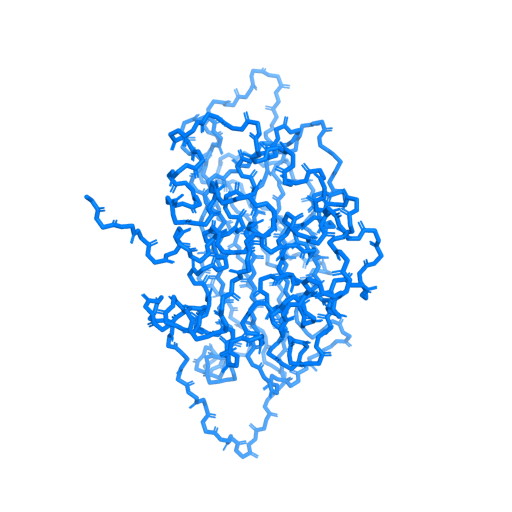 1 168 ? -10.898 14.808 15.978 1.00 83.56 168 PRO A O 1
ATOM 1313 N N . ALA A 1 169 ? -11.729 16.891 15.706 1.00 67.12 169 ALA A N 1
ATOM 1314 C CA . ALA A 1 169 ? -11.637 17.295 17.114 1.00 67.12 169 ALA A CA 1
ATOM 1315 C C . ALA A 1 169 ? -12.402 16.346 18.059 1.00 67.12 169 ALA A C 1
ATOM 1317 O O . ALA A 1 169 ? -11.979 16.088 19.186 1.00 67.12 169 ALA A O 1
ATOM 1318 N N . SER A 1 170 ? -13.494 15.760 17.574 1.00 59.88 170 SER A N 1
ATOM 1319 C CA . SER A 1 170 ? -14.212 14.647 18.190 1.00 59.88 170 SER A CA 1
ATOM 1320 C C . SER A 1 170 ? -14.671 13.681 17.096 1.00 59.88 170 SER A C 1
ATOM 1322 O O . SER A 1 170 ? -14.905 14.119 15.978 1.00 59.88 170 SER A O 1
ATOM 1324 N N . GLY A 1 171 ? -14.732 12.382 17.434 1.00 55.72 171 GLY A N 1
ATOM 1325 C CA . GLY A 1 171 ? -15.297 11.269 16.649 1.00 55.72 171 GLY A CA 1
ATOM 1326 C C . GLY A 1 171 ? -15.264 11.404 15.123 1.00 55.72 171 GLY A C 1
ATOM 1327 O O . GLY A 1 171 ? -16.098 12.094 14.552 1.00 55.72 171 GLY A O 1
ATOM 1328 N N . SER A 1 172 ? -14.362 10.690 14.444 1.00 53.44 172 SER A N 1
ATOM 1329 C CA . SER A 1 172 ? -14.416 10.619 12.981 1.00 53.44 172 SER A CA 1
ATOM 1330 C C . SER A 1 172 ? -15.581 9.752 12.522 1.00 53.44 172 SER A C 1
ATOM 1332 O O . SER A 1 172 ? -15.508 8.528 12.552 1.00 53.44 172 SER A O 1
ATOM 1334 N N . GLU A 1 173 ? -16.633 10.415 12.057 1.00 51.84 173 GLU A N 1
ATOM 1335 C CA . GLU A 1 173 ? -17.729 9.831 11.295 1.00 51.84 173 GLU A CA 1
ATOM 1336 C C . GLU A 1 173 ? -17.185 9.187 9.987 1.00 51.84 173 GLU A C 1
ATOM 1338 O O . GLU A 1 173 ? -16.353 9.755 9.278 1.00 51.84 173 GLU A O 1
ATOM 1343 N N . ASP A 1 174 ? -17.625 7.955 9.712 1.00 63.31 174 ASP A N 1
ATOM 1344 C CA . ASP A 1 174 ? -17.684 7.256 8.412 1.00 63.31 174 ASP A CA 1
ATOM 1345 C C . ASP A 1 174 ? -16.430 6.693 7.698 1.00 63.31 174 ASP A C 1
ATOM 1347 O O . ASP A 1 174 ? -16.558 6.116 6.611 1.00 63.31 174 ASP A O 1
ATOM 1351 N N . LEU A 1 175 ? -15.231 6.692 8.293 1.00 84.19 175 LEU A N 1
ATOM 1352 C CA . LEU A 1 175 ? -14.038 6.078 7.667 1.00 84.19 175 LEU A CA 1
ATOM 1353 C C . LEU A 1 175 ? -13.757 4.641 8.127 1.00 84.19 175 LEU A C 1
ATOM 1355 O O . LEU A 1 175 ? -12.745 4.338 8.764 1.00 84.19 175 LEU A O 1
ATOM 1359 N N . ARG A 1 176 ? -14.639 3.722 7.721 1.00 88.88 176 ARG A N 1
ATOM 1360 C CA . ARG A 1 176 ? -14.465 2.272 7.913 1.00 88.88 176 ARG A CA 1
ATOM 1361 C C . ARG A 1 176 ? -13.452 1.678 6.939 1.00 88.88 176 ARG A C 1
ATOM 1363 O O . ARG A 1 176 ? -13.687 1.618 5.725 1.00 88.88 176 ARG A O 1
ATOM 1370 N N . LEU A 1 177 ? -12.346 1.169 7.478 1.00 91.94 177 LEU A N 1
ATOM 1371 C CA . LEU A 1 177 ? -11.306 0.428 6.760 1.00 91.94 177 LEU A CA 1
ATOM 1372 C C . LEU A 1 177 ? -11.675 -1.056 6.607 1.00 91.94 177 LEU A C 1
ATOM 1374 O O . LEU A 1 177 ? -11.554 -1.599 5.509 1.00 91.94 177 LEU A O 1
ATOM 1378 N N . PHE A 1 178 ? -12.206 -1.678 7.660 1.00 93.44 178 PHE A N 1
ATOM 1379 C CA . PHE A 1 178 ? -12.699 -3.061 7.670 1.00 93.44 178 PHE A CA 1
ATOM 1380 C C . PHE A 1 178 ? -14.077 -3.126 8.343 1.00 93.44 178 PHE A C 1
ATOM 1382 O O . PHE A 1 178 ? -14.350 -2.337 9.244 1.00 93.44 178 PHE A O 1
ATOM 1389 N N . GLY A 1 179 ? -14.953 -4.037 7.902 1.00 89.94 179 GLY A N 1
ATOM 1390 C CA . GLY A 1 179 ? -16.345 -4.080 8.377 1.00 89.94 179 GLY A CA 1
ATOM 1391 C C . GLY A 1 179 ? -17.217 -2.954 7.800 1.00 89.94 179 GLY A C 1
ATOM 1392 O O . GLY A 1 179 ? -17.970 -2.293 8.505 1.00 89.94 179 GLY A O 1
ATOM 1393 N N . ARG A 1 180 ? -17.097 -2.683 6.492 1.00 82.19 180 ARG A N 1
ATOM 1394 C CA . ARG A 1 180 ? -17.687 -1.501 5.821 1.00 82.19 180 ARG A CA 1
ATOM 1395 C C . ARG A 1 180 ? -19.190 -1.331 6.052 1.00 82.19 180 ARG A C 1
ATOM 1397 O O . ARG A 1 180 ? -19.656 -0.225 6.294 1.00 82.19 180 ARG A O 1
ATOM 1404 N N . THR A 1 181 ? -19.939 -2.422 5.954 1.00 85.62 181 THR A N 1
ATOM 1405 C CA . THR A 1 181 ? -21.398 -2.444 6.135 1.00 85.62 181 THR A CA 1
ATOM 1406 C C . THR A 1 181 ? -21.804 -2.810 7.565 1.00 85.62 181 THR A C 1
ATOM 1408 O O . THR A 1 181 ? -22.983 -3.023 7.835 1.00 85.62 181 THR A O 1
ATOM 1411 N N . GLY A 1 182 ? -20.837 -2.879 8.481 1.00 86.50 182 GLY A N 1
ATOM 1412 C CA . GLY A 1 182 ? -20.983 -3.338 9.856 1.00 86.50 182 GLY A CA 1
ATOM 1413 C C . GLY A 1 182 ? -19.893 -4.350 10.230 1.00 86.50 182 GLY A C 1
ATOM 1414 O O . GLY A 1 182 ? -19.131 -4.782 9.356 1.00 86.50 182 GLY A O 1
ATOM 1415 N N . PRO A 1 183 ? -19.851 -4.802 11.496 1.00 91.44 183 PRO A N 1
ATOM 1416 C CA . PRO A 1 183 ? -18.790 -5.673 11.983 1.00 91.44 183 PRO A CA 1
ATOM 1417 C C . PRO A 1 183 ? -18.673 -6.937 11.139 1.00 91.44 183 PRO A C 1
ATOM 1419 O O . PRO A 1 183 ? -19.676 -7.600 10.864 1.00 91.44 183 PRO A O 1
ATOM 1422 N N . ALA A 1 184 ? -17.463 -7.295 10.729 1.00 92.56 184 ALA A N 1
ATOM 1423 C CA . ALA A 1 184 ? -17.194 -8.439 9.863 1.00 92.56 184 ALA A CA 1
ATOM 1424 C C . ALA A 1 184 ? -16.248 -9.431 10.541 1.00 92.56 184 ALA A C 1
ATOM 1426 O O . ALA A 1 184 ? -15.472 -9.071 11.420 1.00 92.56 184 ALA A O 1
ATOM 1427 N N . VAL A 1 185 ? -16.334 -10.698 10.154 1.00 92.12 185 VAL A N 1
ATOM 1428 C CA . VAL A 1 185 ? -15.406 -11.724 10.638 1.00 92.12 185 VAL A CA 1
ATOM 1429 C C . VAL A 1 185 ? -14.059 -11.523 9.949 1.00 92.12 185 VAL A C 1
ATOM 1431 O O . VAL A 1 185 ? -14.026 -11.391 8.728 1.00 92.12 185 VAL A O 1
ATOM 1434 N N . LEU A 1 186 ? -12.969 -11.516 10.719 1.00 90.88 186 LEU A N 1
ATOM 1435 C CA . LEU A 1 186 ? -11.609 -11.605 10.182 1.00 90.88 186 LEU A CA 1
ATOM 1436 C C . LEU A 1 186 ? -11.350 -13.062 9.786 1.00 90.88 186 LEU A C 1
ATOM 1438 O O . LEU A 1 186 ? -10.889 -13.862 10.589 1.00 90.88 186 LEU A O 1
ATOM 1442 N N . ASP A 1 187 ? -11.738 -13.429 8.567 1.00 88.19 187 ASP A N 1
ATOM 1443 C CA . ASP A 1 187 ? -11.573 -14.787 8.033 1.00 88.19 187 ASP A CA 1
ATOM 1444 C C . ASP A 1 187 ? -10.199 -15.032 7.393 1.00 88.19 187 ASP A C 1
ATOM 1446 O O . ASP A 1 187 ? -9.880 -16.166 7.034 1.00 88.19 187 ASP A O 1
ATOM 1450 N N . SER A 1 188 ? -9.406 -13.971 7.248 1.00 90.88 188 SER A N 1
ATOM 1451 C CA . SER A 1 188 ? -8.077 -13.959 6.654 1.00 90.88 188 SER A CA 1
ATOM 1452 C C . SER A 1 188 ? -7.323 -12.689 7.081 1.00 90.88 188 SER A C 1
ATOM 1454 O O . SER A 1 188 ? -7.943 -11.719 7.530 1.00 90.88 188 SER A O 1
ATOM 1456 N N . ASP A 1 189 ? -5.992 -12.696 6.971 1.00 92.19 189 ASP A N 1
ATOM 1457 C CA . ASP A 1 189 ? -5.152 -11.559 7.369 1.00 92.19 189 ASP A CA 1
ATOM 1458 C C . ASP A 1 189 ? -5.506 -10.291 6.590 1.00 92.19 189 ASP A C 1
ATOM 1460 O O . ASP A 1 189 ? -5.775 -10.333 5.390 1.00 92.19 189 ASP A O 1
ATOM 1464 N N . VAL A 1 190 ? -5.451 -9.139 7.255 1.00 94.44 190 VAL A N 1
ATOM 1465 C CA . VAL A 1 190 ? -5.757 -7.845 6.644 1.00 94.44 190 VAL A CA 1
ATOM 1466 C C . VAL A 1 190 ? -4.511 -6.972 6.636 1.00 94.44 190 VAL A C 1
ATOM 1468 O O . VAL A 1 190 ? -4.027 -6.560 7.690 1.00 94.44 190 VAL A O 1
ATOM 1471 N N . LEU A 1 191 ? -3.999 -6.654 5.447 1.00 95.38 191 LEU A N 1
ATOM 1472 C CA . LEU A 1 191 ? -2.909 -5.699 5.278 1.00 95.38 191 LEU A CA 1
ATOM 1473 C C . LEU A 1 191 ? -3.484 -4.300 5.063 1.00 95.38 191 LEU A C 1
ATOM 1475 O O . LEU A 1 191 ? -4.179 -4.051 4.081 1.00 95.38 191 LEU A O 1
ATOM 1479 N N . VAL A 1 192 ? -3.155 -3.383 5.969 1.00 96.12 192 VAL A N 1
ATOM 1480 C CA . VAL A 1 192 ? -3.425 -1.947 5.853 1.00 96.12 192 VAL A CA 1
ATOM 1481 C C . VAL A 1 192 ? -2.100 -1.243 5.581 1.00 96.12 192 VAL A C 1
ATOM 1483 O O . VAL A 1 192 ? -1.149 -1.407 6.341 1.00 96.12 192 VAL A O 1
ATOM 1486 N N . THR A 1 193 ? -2.039 -0.408 4.553 1.00 96.88 193 THR A N 1
ATOM 1487 C CA . THR A 1 193 ? -0.946 0.545 4.329 1.00 96.88 193 THR A CA 1
ATOM 1488 C C . THR A 1 193 ? -1.488 1.962 4.410 1.00 96.88 193 THR A C 1
ATOM 1490 O O . THR A 1 193 ? -2.591 2.221 3.933 1.00 96.88 193 THR A O 1
ATOM 1493 N N . ALA A 1 194 ? -0.722 2.885 4.970 1.00 97.00 194 ALA A N 1
ATOM 1494 C CA . ALA A 1 194 ? -1.090 4.283 5.097 1.00 97.00 194 ALA A CA 1
ATOM 1495 C C . ALA A 1 194 ? 0.025 5.166 4.535 1.00 97.00 194 ALA A C 1
ATOM 1497 O O . ALA A 1 194 ? 1.188 4.980 4.886 1.00 97.00 194 ALA A O 1
ATOM 1498 N N . ALA A 1 195 ? -0.331 6.119 3.681 1.00 96.50 195 ALA A N 1
ATOM 1499 C CA . ALA A 1 195 ? 0.560 7.178 3.222 1.00 96.50 195 ALA A CA 1
ATOM 1500 C C . ALA A 1 195 ? -0.041 8.528 3.623 1.00 96.50 195 ALA A C 1
ATOM 1502 O O . ALA A 1 195 ? -1.255 8.719 3.496 1.00 96.50 195 ALA A O 1
ATOM 1503 N N . HIS A 1 196 ? 0.799 9.413 4.151 1.00 94.69 196 HIS A N 1
ATOM 1504 C CA . HIS A 1 196 ? 0.412 10.741 4.611 1.00 94.69 196 HIS A CA 1
ATOM 1505 C C . HIS A 1 196 ? 0.937 11.788 3.640 1.00 94.69 196 HIS A C 1
ATOM 1507 O O . HIS A 1 196 ? 2.029 11.625 3.095 1.00 94.69 196 HIS A O 1
ATOM 1513 N N . PHE A 1 197 ? 0.133 12.814 3.406 1.00 92.38 197 PHE A N 1
ATOM 1514 C CA . PHE A 1 197 ? 0.408 13.853 2.430 1.00 92.38 197 PHE A CA 1
ATOM 1515 C C . PHE A 1 197 ? -0.051 15.196 2.971 1.00 92.38 197 PHE A C 1
ATOM 1517 O O . PHE A 1 197 ? -1.095 15.259 3.625 1.00 92.38 197 PHE A O 1
ATOM 1524 N N . GLU A 1 198 ? 0.679 16.239 2.619 1.00 88.12 198 GLU A N 1
ATOM 1525 C CA . GLU A 1 198 ? 0.201 17.616 2.628 1.00 88.12 198 GLU A CA 1
ATOM 1526 C C . GLU A 1 198 ? -0.435 17.908 1.266 1.00 88.12 198 GLU A C 1
ATOM 1528 O O . GLU A 1 198 ? 0.093 17.535 0.215 1.00 88.12 198 GLU A O 1
ATOM 1533 N N . HIS A 1 199 ? -1.656 18.441 1.286 1.00 86.50 199 HIS A N 1
ATOM 1534 C CA . HIS A 1 199 ? -2.380 18.747 0.063 1.00 86.50 199 HIS A CA 1
ATOM 1535 C C . HIS A 1 199 ? -1.943 20.094 -0.505 1.00 86.50 199 HIS A C 1
ATOM 1537 O O . HIS A 1 199 ? -2.111 21.112 0.155 1.00 86.50 199 HIS A O 1
ATOM 1543 N N . ASP A 1 200 ? -1.511 20.087 -1.766 1.00 79.69 200 ASP A N 1
ATOM 1544 C CA . ASP A 1 200 ? -1.157 21.296 -2.504 1.00 79.69 200 ASP A CA 1
ATOM 1545 C C . ASP A 1 200 ? -1.977 21.392 -3.799 1.00 79.69 200 ASP A C 1
ATOM 1547 O O . ASP A 1 200 ? -3.090 21.916 -3.844 1.00 79.69 200 ASP A O 1
ATOM 1551 N N . LEU A 1 201 ? -1.434 20.865 -4.900 1.00 76.38 201 LEU A N 1
ATOM 1552 C CA . LEU A 1 201 ? -2.023 20.906 -6.241 1.00 76.38 201 LEU A CA 1
ATOM 1553 C C . LEU A 1 201 ? -2.373 19.503 -6.755 1.00 76.38 201 LEU A C 1
ATOM 1555 O O . LEU A 1 201 ? -2.762 19.333 -7.920 1.00 76.38 201 LEU A O 1
ATOM 1559 N N . GLY A 1 202 ? -2.202 18.479 -5.921 1.00 77.81 202 GLY A N 1
ATOM 1560 C CA . GLY A 1 202 ? -2.393 17.088 -6.267 1.00 77.81 202 GLY A CA 1
ATOM 1561 C C . GLY A 1 202 ? -3.851 16.736 -6.506 1.00 77.81 202 GLY A C 1
ATOM 1562 O O . GLY A 1 202 ? -4.782 17.146 -5.816 1.00 77.81 202 GLY A O 1
ATOM 1563 N N . ASP A 1 203 ? -4.065 15.889 -7.509 1.00 87.44 203 ASP A N 1
ATOM 1564 C CA . ASP A 1 203 ? -5.352 15.234 -7.682 1.00 87.44 203 ASP A CA 1
ATOM 1565 C C . ASP A 1 203 ? -5.434 14.066 -6.700 1.00 87.44 203 ASP A C 1
ATOM 1567 O O . ASP A 1 203 ? -4.991 12.947 -6.984 1.00 87.44 20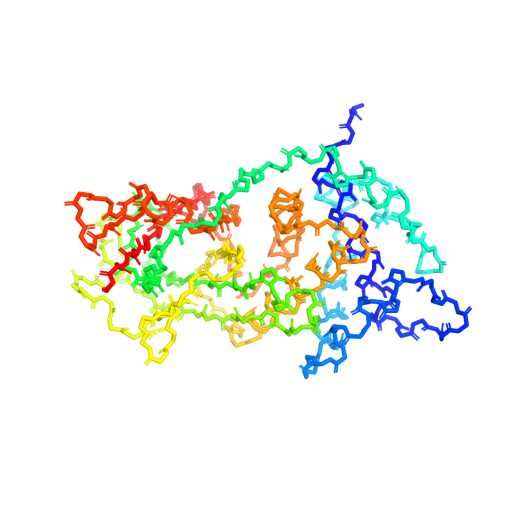3 ASP A O 1
ATOM 1571 N N . ILE A 1 204 ? -6.019 14.340 -5.537 1.00 89.00 204 ILE A N 1
ATOM 1572 C CA . ILE A 1 204 ? -6.171 13.371 -4.454 1.00 89.00 204 ILE A CA 1
ATOM 1573 C C . ILE A 1 204 ? -6.845 12.077 -4.949 1.00 89.00 204 ILE A C 1
ATOM 1575 O O . ILE A 1 204 ? -6.474 10.976 -4.541 1.00 89.00 204 ILE A O 1
ATOM 1579 N N . THR A 1 205 ? -7.811 12.167 -5.870 1.00 90.25 205 THR A N 1
ATOM 1580 C CA . THR A 1 205 ? -8.490 10.978 -6.416 1.00 90.25 205 THR A CA 1
ATOM 1581 C C . THR A 1 205 ? -7.518 10.106 -7.208 1.00 90.25 205 THR A C 1
ATOM 1583 O O . THR A 1 205 ? -7.559 8.874 -7.104 1.00 90.25 205 THR A O 1
ATOM 1586 N N . LYS A 1 206 ? -6.602 10.723 -7.966 1.00 89.94 206 LYS A N 1
ATOM 1587 C CA . LYS A 1 206 ? -5.532 9.994 -8.660 1.00 89.94 206 LYS A CA 1
ATOM 1588 C C . LYS A 1 206 ? -4.558 9.348 -7.681 1.00 89.94 206 LYS A C 1
ATOM 1590 O O . LYS A 1 206 ? -4.212 8.195 -7.910 1.00 89.94 206 LYS A O 1
ATOM 1595 N N . ILE A 1 207 ? -4.166 10.033 -6.605 1.00 91.81 207 ILE A N 1
ATOM 1596 C CA . ILE A 1 207 ? -3.261 9.482 -5.578 1.00 91.81 207 ILE A CA 1
ATOM 1597 C C . ILE A 1 207 ? -3.895 8.261 -4.900 1.00 91.81 207 ILE A C 1
ATOM 1599 O O . ILE A 1 207 ? -3.275 7.201 -4.821 1.00 91.81 207 ILE A O 1
ATOM 1603 N N . VAL A 1 208 ? -5.165 8.367 -4.494 1.00 93.44 208 VAL A N 1
ATOM 1604 C CA . VAL A 1 208 ? -5.932 7.253 -3.909 1.00 93.44 208 VAL A CA 1
ATOM 1605 C C . VAL A 1 208 ? -5.997 6.064 -4.869 1.00 93.44 208 VAL A C 1
ATOM 1607 O O . VAL A 1 208 ? -5.736 4.932 -4.470 1.00 93.44 208 VAL A O 1
ATOM 1610 N N . THR A 1 209 ? -6.301 6.316 -6.145 1.00 94.31 209 THR A N 1
ATOM 1611 C CA . THR A 1 209 ? -6.355 5.263 -7.172 1.00 94.31 209 THR A CA 1
ATOM 1612 C C . THR A 1 209 ? -4.988 4.614 -7.380 1.00 94.31 209 THR A C 1
ATOM 1614 O O . THR A 1 209 ? -4.887 3.394 -7.497 1.00 94.31 209 THR A O 1
ATOM 1617 N N . GLU A 1 210 ? -3.925 5.415 -7.410 1.00 94.25 210 GLU A N 1
ATOM 1618 C CA . GLU A 1 210 ? -2.564 4.933 -7.605 1.00 94.25 210 GLU A CA 1
ATOM 1619 C C . GLU A 1 210 ? -2.102 4.024 -6.471 1.00 94.25 210 GLU A C 1
ATOM 1621 O O . GLU A 1 210 ? -1.609 2.930 -6.738 1.00 94.25 210 GLU A O 1
ATOM 1626 N N . LEU A 1 211 ? -2.336 4.413 -5.218 1.00 95.38 211 LEU A N 1
ATOM 1627 C CA . LEU A 1 211 ? -2.000 3.580 -4.065 1.00 95.38 211 LEU A CA 1
ATOM 1628 C C . LEU A 1 211 ? -2.772 2.252 -4.064 1.00 95.38 211 LEU A C 1
ATOM 1630 O O . LEU A 1 211 ? -2.186 1.209 -3.769 1.00 95.38 211 LEU A O 1
ATOM 1634 N N . GLY A 1 212 ? -4.041 2.263 -4.482 1.00 96.56 212 GLY A N 1
ATOM 1635 C CA . GLY A 1 212 ? -4.842 1.050 -4.675 1.00 96.56 212 GLY A CA 1
ATOM 1636 C C . GLY A 1 212 ? -4.252 0.113 -5.728 1.00 96.56 212 GLY A C 1
ATOM 1637 O O . GLY A 1 212 ? -4.079 -1.084 -5.485 1.00 96.56 212 GLY A O 1
ATOM 1638 N N . VAL A 1 213 ? -3.872 0.653 -6.888 1.00 97.00 213 VAL A N 1
ATOM 1639 C CA . VAL A 1 213 ? -3.223 -0.115 -7.963 1.00 97.00 213 VAL A CA 1
ATOM 1640 C C . VAL A 1 213 ? -1.874 -0.680 -7.504 1.00 97.00 213 VAL A C 1
ATOM 1642 O O . VAL A 1 213 ? -1.578 -1.847 -7.766 1.00 97.00 213 VAL A O 1
ATOM 1645 N N . LEU A 1 214 ? -1.075 0.108 -6.782 1.00 95.88 214 LEU A N 1
ATOM 1646 C CA . LEU A 1 214 ? 0.228 -0.314 -6.269 1.00 95.88 214 LEU A CA 1
ATOM 1647 C C . LEU A 1 214 ? 0.107 -1.441 -5.239 1.00 95.88 214 LEU A C 1
ATOM 1649 O O . LEU A 1 214 ? 0.813 -2.443 -5.368 1.00 95.88 214 LEU A O 1
ATOM 1653 N N . LEU A 1 215 ? -0.801 -1.334 -4.260 1.00 97.12 215 LEU A N 1
ATOM 1654 C CA . LEU A 1 215 ? -0.998 -2.421 -3.297 1.00 97.12 215 LEU A CA 1
ATOM 1655 C C . LEU A 1 215 ? -1.566 -3.676 -3.976 1.00 97.12 215 LEU A C 1
ATOM 1657 O O . LEU A 1 215 ? -1.138 -4.780 -3.647 1.00 97.12 215 LEU A O 1
ATOM 1661 N N . THR A 1 216 ? -2.448 -3.523 -4.971 1.00 97.75 216 THR A N 1
ATOM 1662 C CA . THR A 1 216 ? -2.942 -4.651 -5.785 1.00 97.75 216 THR A CA 1
ATOM 1663 C C . THR A 1 216 ? -1.790 -5.366 -6.491 1.00 97.75 216 THR A C 1
ATOM 1665 O O . THR A 1 216 ? -1.682 -6.590 -6.411 1.00 97.75 216 THR A O 1
ATOM 1668 N N . ALA A 1 217 ? -0.891 -4.617 -7.143 1.00 96.31 217 ALA A N 1
ATOM 1669 C CA . ALA A 1 217 ? 0.288 -5.183 -7.796 1.00 96.31 217 ALA A CA 1
ATOM 1670 C C . ALA A 1 217 ? 1.164 -5.939 -6.788 1.00 96.31 217 ALA A C 1
ATOM 1672 O O . ALA A 1 217 ? 1.531 -7.088 -7.020 1.00 96.31 217 ALA A O 1
ATOM 1673 N N . VAL A 1 218 ? 1.461 -5.316 -5.647 1.00 94.81 218 VAL A N 1
ATOM 1674 C CA . VAL A 1 218 ? 2.299 -5.893 -4.590 1.00 94.81 218 VAL A CA 1
ATOM 1675 C C . VAL A 1 218 ? 1.691 -7.169 -3.999 1.00 94.81 218 VAL A C 1
ATOM 1677 O O . VAL A 1 218 ? 2.413 -8.141 -3.786 1.00 94.81 218 VAL A O 1
ATOM 1680 N N . ALA A 1 219 ? 0.383 -7.205 -3.760 1.00 95.06 219 ALA A N 1
ATOM 1681 C CA . ALA A 1 219 ? -0.296 -8.401 -3.273 1.00 95.06 219 ALA A CA 1
ATOM 1682 C C . ALA A 1 219 ? -0.317 -9.518 -4.330 1.00 95.06 219 ALA A C 1
ATOM 1684 O O . ALA A 1 219 ? -0.091 -10.686 -4.013 1.00 95.06 219 ALA A O 1
ATOM 1685 N N . ALA A 1 220 ? -0.496 -9.168 -5.607 1.00 96.06 220 ALA A N 1
ATOM 1686 C CA . ALA A 1 220 ? -0.422 -10.130 -6.703 1.00 96.06 220 ALA A CA 1
ATOM 1687 C C . ALA A 1 220 ? 0.986 -10.734 -6.858 1.00 96.06 220 ALA A C 1
ATOM 1689 O O . ALA A 1 220 ? 1.116 -11.912 -7.193 1.00 96.06 220 ALA A O 1
ATOM 1690 N N . VAL A 1 221 ? 2.038 -9.963 -6.562 1.00 94.56 221 VAL A N 1
ATOM 1691 C CA . VAL A 1 221 ? 3.422 -10.456 -6.479 1.00 94.56 221 VAL A CA 1
ATOM 1692 C C . VAL A 1 221 ? 3.561 -11.509 -5.370 1.00 94.56 221 VAL A C 1
ATOM 1694 O O . VAL A 1 221 ? 4.123 -12.576 -5.618 1.00 94.56 221 VAL A O 1
ATOM 1697 N N . ALA A 1 222 ? 2.992 -11.283 -4.182 1.00 90.81 222 ALA A N 1
ATOM 1698 C CA . ALA A 1 222 ? 2.992 -12.286 -3.111 1.00 90.81 222 ALA A CA 1
ATOM 1699 C C . ALA A 1 222 ? 2.230 -13.560 -3.497 1.00 90.81 222 ALA A C 1
ATOM 1701 O O . ALA A 1 222 ? 2.759 -14.665 -3.352 1.00 90.81 222 ALA A O 1
ATOM 1702 N N . LYS A 1 223 ? 1.041 -13.414 -4.098 1.00 93.38 223 LYS A N 1
ATOM 1703 C CA . LYS A 1 223 ? 0.269 -14.540 -4.644 1.00 93.38 223 LYS A CA 1
ATOM 1704 C C . LYS A 1 223 ? 1.067 -15.329 -5.681 1.00 93.38 223 LYS A C 1
ATOM 1706 O O . LYS A 1 223 ? 1.077 -16.558 -5.641 1.00 93.38 223 LYS A O 1
ATOM 1711 N N . ALA A 1 224 ? 1.760 -14.650 -6.595 1.00 93.62 224 ALA A N 1
ATOM 1712 C CA . ALA A 1 224 ? 2.598 -15.297 -7.604 1.00 93.62 224 ALA A CA 1
ATOM 1713 C C . ALA A 1 224 ? 3.733 -16.128 -6.983 1.00 93.62 224 ALA A C 1
ATOM 1715 O O . ALA A 1 224 ? 4.102 -17.173 -7.520 1.00 93.62 224 ALA A O 1
ATOM 1716 N N . ALA A 1 225 ? 4.255 -15.681 -5.841 1.00 91.62 225 ALA A N 1
ATOM 1717 C CA . ALA A 1 225 ? 5.252 -16.395 -5.053 1.00 91.62 225 ALA A CA 1
ATOM 1718 C C . ALA A 1 225 ? 4.659 -17.415 -4.067 1.00 91.62 225 ALA A C 1
ATOM 1720 O O . ALA A 1 225 ? 5.421 -18.096 -3.385 1.00 91.62 225 ALA A O 1
ATOM 1721 N N . LYS A 1 226 ? 3.325 -17.537 -3.992 1.00 91.00 226 LYS A N 1
ATOM 1722 C CA . LYS A 1 226 ? 2.603 -18.381 -3.025 1.00 91.00 226 LYS A CA 1
ATOM 1723 C C . LYS A 1 226 ? 2.970 -18.052 -1.572 1.00 91.00 226 LYS A C 1
ATOM 1725 O O . LYS A 1 226 ? 3.233 -18.951 -0.776 1.00 91.00 226 LYS A O 1
ATOM 1730 N N . LYS A 1 227 ? 3.040 -16.759 -1.252 1.00 90.81 227 LYS A N 1
ATOM 1731 C CA . LYS A 1 227 ? 3.348 -16.247 0.088 1.00 90.81 227 LYS A CA 1
ATOM 1732 C C . LYS A 1 227 ? 2.187 -15.420 0.620 1.00 90.81 227 LYS A C 1
ATOM 1734 O O . LYS A 1 227 ? 1.507 -14.742 -0.148 1.00 90.81 227 LYS A O 1
ATOM 1739 N N . ASP A 1 228 ? 2.030 -15.448 1.936 1.00 91.00 228 ASP A N 1
ATOM 1740 C CA . ASP A 1 228 ? 1.014 -14.669 2.636 1.00 91.00 228 ASP A CA 1
ATOM 1741 C C . ASP A 1 228 ? 1.385 -13.184 2.707 1.00 91.00 228 ASP A C 1
ATOM 1743 O O . ASP A 1 228 ? 2.561 -12.806 2.651 1.00 91.00 228 ASP A O 1
ATOM 1747 N N . LEU A 1 229 ? 0.382 -12.328 2.899 1.00 90.88 229 LEU A N 1
ATOM 1748 C CA . LEU A 1 229 ? 0.548 -10.884 3.066 1.00 90.88 229 LEU A CA 1
ATOM 1749 C C . LEU A 1 229 ? 1.494 -10.546 4.222 1.00 90.88 229 LEU A C 1
ATOM 1751 O O . LEU A 1 229 ? 2.284 -9.605 4.127 1.00 90.88 229 LEU A O 1
ATOM 1755 N N . ALA A 1 230 ? 1.482 -11.355 5.280 1.00 89.94 230 ALA A N 1
ATOM 1756 C CA . ALA A 1 230 ? 2.394 -11.219 6.405 1.00 89.94 230 ALA A CA 1
ATOM 1757 C C . ALA A 1 230 ? 3.872 -11.278 5.995 1.00 89.94 230 ALA A C 1
ATOM 1759 O O . ALA A 1 230 ? 4.693 -10.531 6.529 1.00 89.94 230 ALA A O 1
ATOM 1760 N N . ALA A 1 231 ? 4.210 -12.118 5.010 1.00 89.31 231 ALA A N 1
ATOM 1761 C CA . ALA A 1 231 ? 5.575 -12.287 4.524 1.00 89.31 231 ALA A CA 1
ATOM 1762 C C . ALA A 1 231 ? 6.084 -11.048 3.770 1.00 89.31 231 ALA A C 1
ATOM 1764 O O . ALA A 1 231 ? 7.289 -10.793 3.728 1.00 89.31 231 ALA A O 1
ATOM 1765 N N . ILE A 1 232 ? 5.175 -10.255 3.193 1.00 90.00 232 ILE A N 1
ATOM 1766 C CA . ILE A 1 232 ? 5.520 -9.137 2.312 1.00 90.00 232 ILE A CA 1
ATOM 1767 C C . ILE A 1 232 ? 5.344 -7.753 2.936 1.00 90.00 232 ILE A C 1
ATOM 1769 O O . ILE A 1 232 ? 5.662 -6.785 2.256 1.00 90.00 232 ILE A O 1
ATOM 1773 N N . VAL A 1 233 ? 4.899 -7.612 4.193 1.00 90.94 233 VAL A N 1
ATOM 1774 C CA . VAL A 1 233 ? 4.626 -6.294 4.823 1.00 90.94 233 VAL A CA 1
ATOM 1775 C C . VAL A 1 233 ? 5.779 -5.305 4.609 1.00 90.94 233 VAL A C 1
ATOM 1777 O O . VAL A 1 233 ? 5.578 -4.177 4.161 1.00 90.94 233 VAL A O 1
ATOM 1780 N N . LEU A 1 234 ? 7.017 -5.747 4.852 1.00 89.19 234 LEU A N 1
ATOM 1781 C CA . LEU A 1 234 ? 8.210 -4.915 4.679 1.00 89.19 234 LEU A CA 1
ATOM 1782 C C . LEU A 1 234 ? 8.541 -4.605 3.211 1.00 89.19 234 LEU A C 1
ATOM 1784 O O . LEU A 1 234 ? 9.068 -3.533 2.914 1.00 89.19 234 LEU A O 1
ATOM 1788 N N . GLY A 1 235 ? 8.256 -5.537 2.301 1.00 88.44 235 GLY A N 1
ATOM 1789 C CA . GLY A 1 235 ? 8.422 -5.338 0.861 1.00 88.44 235 GLY A CA 1
ATOM 1790 C C . GLY A 1 235 ? 7.365 -4.390 0.292 1.00 88.44 235 GLY A C 1
ATOM 1791 O O . GLY A 1 235 ? 7.686 -3.529 -0.527 1.00 88.44 235 GLY A O 1
ATOM 1792 N N . ALA A 1 236 ? 6.124 -4.492 0.772 1.00 90.19 236 ALA A N 1
ATOM 1793 C CA . ALA A 1 236 ? 5.027 -3.603 0.421 1.00 90.19 236 ALA A CA 1
ATOM 1794 C C . ALA A 1 236 ? 5.330 -2.164 0.836 1.00 90.19 236 ALA A C 1
ATOM 1796 O O . ALA A 1 236 ? 5.224 -1.268 0.004 1.00 90.19 236 ALA A O 1
ATOM 1797 N N . LEU A 1 237 ? 5.810 -1.965 2.069 1.00 90.81 237 LEU A N 1
ATOM 1798 C CA . LEU A 1 237 ? 6.273 -0.663 2.548 1.00 90.81 237 LEU A CA 1
ATOM 1799 C C . LEU A 1 237 ? 7.353 -0.065 1.648 1.00 90.81 237 LEU A C 1
ATOM 1801 O O . LEU A 1 237 ? 7.177 1.043 1.156 1.00 90.81 237 LEU A O 1
ATOM 1805 N N . GLY A 1 238 ? 8.432 -0.808 1.376 1.00 89.38 238 GLY A N 1
ATOM 1806 C CA . GLY A 1 238 ? 9.519 -0.313 0.524 1.00 89.38 238 GLY A CA 1
ATOM 1807 C C . GLY A 1 238 ? 9.064 0.009 -0.903 1.00 89.38 238 GLY A C 1
ATOM 1808 O O . GLY A 1 238 ? 9.507 0.994 -1.488 1.00 89.38 238 GLY A O 1
ATOM 1809 N N . THR A 1 239 ? 8.142 -0.787 -1.449 1.00 92.06 239 THR A N 1
ATOM 1810 C CA . THR A 1 239 ? 7.578 -0.542 -2.783 1.00 92.06 239 THR A CA 1
ATOM 1811 C C . THR A 1 239 ? 6.741 0.732 -2.792 1.00 92.06 239 THR A C 1
ATOM 1813 O O . THR A 1 239 ? 6.992 1.614 -3.608 1.00 92.06 239 THR A O 1
ATOM 1816 N N . ILE A 1 240 ? 5.772 0.850 -1.879 1.00 93.75 240 ILE A N 1
ATOM 1817 C CA . ILE A 1 240 ? 4.870 2.005 -1.802 1.00 93.75 240 ILE A CA 1
ATOM 1818 C C . ILE A 1 240 ? 5.667 3.279 -1.521 1.00 93.75 240 ILE A C 1
ATOM 1820 O O . ILE A 1 240 ? 5.470 4.257 -2.232 1.00 93.75 240 ILE A O 1
ATOM 1824 N N . ALA A 1 241 ? 6.613 3.249 -0.577 1.00 90.81 241 ALA A N 1
ATOM 1825 C CA . ALA A 1 241 ? 7.517 4.365 -0.291 1.00 90.81 241 ALA A CA 1
ATOM 1826 C C . ALA A 1 241 ? 8.255 4.838 -1.546 1.00 90.81 241 ALA A C 1
ATOM 1828 O O . ALA A 1 241 ? 8.243 6.025 -1.869 1.00 90.81 241 ALA A O 1
ATOM 1829 N N . GLY A 1 242 ? 8.817 3.896 -2.311 1.00 88.56 242 GLY A N 1
ATOM 1830 C CA . GLY A 1 242 ? 9.535 4.201 -3.541 1.00 88.56 242 GLY A CA 1
ATOM 1831 C C . GLY A 1 242 ? 8.687 4.929 -4.586 1.00 88.56 242 GLY A C 1
ATOM 1832 O O . GLY A 1 242 ?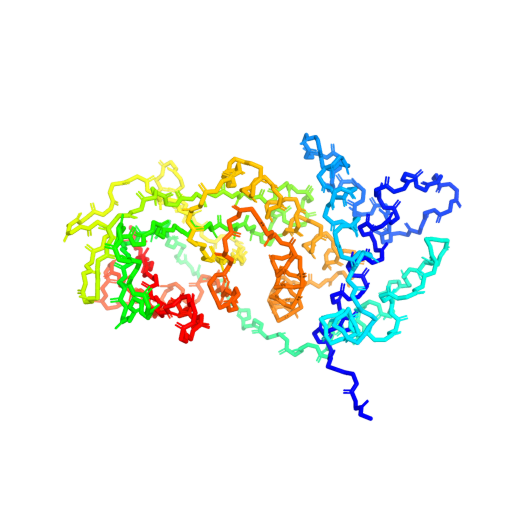 9.193 5.813 -5.273 1.00 88.56 242 GLY A O 1
ATOM 1833 N N . PHE A 1 243 ? 7.406 4.574 -4.721 1.00 91.50 243 PHE A N 1
ATOM 1834 C CA . PHE A 1 243 ? 6.489 5.247 -5.648 1.00 91.50 243 PHE A CA 1
ATOM 1835 C C . PHE A 1 243 ? 5.960 6.574 -5.090 1.00 91.50 243 PHE A C 1
ATOM 1837 O O . PHE A 1 243 ? 5.942 7.570 -5.816 1.00 91.50 243 PHE A O 1
ATOM 1844 N N . VAL A 1 244 ? 5.577 6.603 -3.811 1.00 89.50 244 VAL A N 1
ATOM 1845 C CA . VAL A 1 244 ? 5.051 7.788 -3.117 1.00 89.50 244 VAL A CA 1
ATOM 1846 C C . VAL A 1 244 ? 6.058 8.929 -3.129 1.00 89.50 244 VAL A C 1
ATOM 1848 O O . VAL A 1 244 ? 5.686 10.043 -3.471 1.00 89.50 244 VAL A O 1
ATOM 1851 N N . ALA A 1 245 ? 7.343 8.646 -2.908 1.00 86.44 245 ALA A N 1
ATOM 1852 C CA . ALA A 1 245 ? 8.416 9.642 -2.956 1.00 86.44 245 ALA A CA 1
ATOM 1853 C C . ALA A 1 245 ? 8.606 10.313 -4.336 1.00 86.44 245 ALA A C 1
ATOM 1855 O O . ALA A 1 245 ? 9.439 11.211 -4.478 1.00 86.44 245 ALA A O 1
ATOM 1856 N N . THR A 1 246 ? 7.895 9.849 -5.372 1.00 85.19 246 THR A N 1
ATOM 1857 C CA . THR A 1 246 ? 7.885 10.452 -6.714 1.00 85.19 246 THR A CA 1
ATOM 1858 C C . THR A 1 246 ? 6.616 11.246 -7.017 1.00 85.19 246 THR A C 1
ATOM 1860 O O . THR A 1 246 ? 6.529 11.881 -8.070 1.00 85.19 246 THR A O 1
ATOM 1863 N N . ILE A 1 247 ? 5.624 11.209 -6.127 1.00 84.50 247 ILE A N 1
ATOM 1864 C CA . ILE A 1 247 ? 4.484 12.117 -6.167 1.00 84.50 247 ILE A CA 1
ATOM 1865 C C . ILE A 1 247 ? 5.030 13.486 -5.760 1.00 84.50 247 ILE A C 1
ATOM 1867 O O . ILE A 1 247 ? 5.564 13.628 -4.674 1.00 84.50 247 ILE A O 1
ATOM 1871 N N . GLY A 1 248 ? 4.983 14.451 -6.676 1.00 66.94 248 GLY A N 1
ATOM 1872 C CA . GLY A 1 248 ? 5.443 15.824 -6.433 1.00 66.94 248 GLY A CA 1
ATOM 1873 C C . GLY A 1 248 ? 4.359 16.850 -6.745 1.00 66.94 248 GLY A C 1
ATOM 1874 O O . GLY A 1 248 ? 4.665 17.911 -7.269 1.00 66.94 248 GLY A O 1
ATOM 1875 N N . ALA A 1 249 ? 3.093 16.455 -6.589 1.00 70.69 249 ALA A N 1
ATOM 1876 C CA . ALA A 1 249 ? 1.937 17.342 -6.746 1.00 70.69 249 ALA A CA 1
ATOM 1877 C C . ALA A 1 249 ? 1.234 17.604 -5.407 1.00 70.69 249 ALA A C 1
ATOM 1879 O O . ALA A 1 249 ? 0.669 18.674 -5.244 1.00 70.69 249 ALA A O 1
ATOM 1880 N N . ASP A 1 250 ? 1.288 16.616 -4.513 1.00 79.88 250 ASP A N 1
ATOM 1881 C CA . ASP A 1 250 ? 1.089 16.740 -3.071 1.00 79.88 250 ASP A CA 1
ATOM 1882 C C . ASP A 1 250 ? 2.369 16.198 -2.431 1.00 79.88 250 ASP A C 1
ATOM 1884 O O . ASP A 1 250 ? 2.922 15.207 -2.945 1.00 79.88 250 ASP A O 1
ATOM 1888 N N . ASP A 1 251 ? 2.815 16.819 -1.346 1.00 82.88 251 ASP A N 1
ATOM 1889 C CA . ASP A 1 251 ? 4.070 16.465 -0.699 1.00 82.88 251 ASP A CA 1
ATOM 1890 C C . ASP A 1 251 ? 3.877 15.284 0.267 1.00 82.88 251 ASP A C 1
ATOM 1892 O O . ASP A 1 251 ? 3.059 15.332 1.190 1.00 82.88 251 ASP A O 1
ATOM 1896 N N . PRO A 1 252 ? 4.574 14.151 0.047 1.00 88.81 252 PRO A N 1
ATOM 1897 C CA . PRO A 1 252 ? 4.488 13.017 0.947 1.00 88.81 252 PRO A CA 1
ATOM 1898 C C . PRO A 1 252 ? 5.210 13.318 2.258 1.00 88.81 252 PRO A C 1
ATOM 1900 O O . PRO A 1 252 ? 6.387 13.675 2.273 1.00 88.81 252 PRO A O 1
ATOM 1903 N N . VAL A 1 253 ? 4.528 13.060 3.367 1.00 89.19 253 VAL A N 1
ATOM 1904 C CA . VAL A 1 253 ? 5.062 13.305 4.702 1.00 89.19 253 VAL A CA 1
ATOM 1905 C C . VAL A 1 253 ? 5.623 12.016 5.285 1.00 89.19 253 VAL A C 1
ATOM 1907 O O . VAL A 1 253 ? 4.895 11.097 5.676 1.00 89.19 253 VAL A O 1
ATOM 1910 N N . GLY A 1 254 ? 6.950 11.958 5.356 1.00 89.12 254 GLY A N 1
ATOM 1911 C CA . GLY A 1 254 ? 7.682 10.820 5.896 1.00 89.12 254 GLY A CA 1
ATOM 1912 C C . GLY A 1 254 ? 7.440 9.504 5.150 1.00 89.12 254 GLY A C 1
ATOM 1913 O O . GLY A 1 254 ? 6.956 9.447 4.021 1.00 89.12 254 GLY A O 1
ATOM 1914 N N . GLU A 1 255 ? 7.820 8.404 5.796 1.00 91.12 255 GLU A N 1
ATOM 1915 C CA . GLU A 1 255 ? 7.686 7.065 5.223 1.00 91.12 255 GLU A CA 1
ATOM 1916 C C . GLU A 1 255 ? 6.259 6.512 5.400 1.00 91.12 255 GLU A C 1
ATOM 1918 O O . GLU A 1 255 ? 5.699 6.601 6.503 1.00 91.12 255 GLU A O 1
ATOM 1923 N N . PRO A 1 256 ? 5.685 5.848 4.376 1.00 94.62 256 PRO A N 1
ATOM 1924 C CA . PRO A 1 256 ? 4.450 5.092 4.526 1.00 94.62 256 PRO A CA 1
ATOM 1925 C C . PRO A 1 256 ? 4.514 4.086 5.679 1.00 94.62 256 PRO A C 1
ATOM 1927 O O . PRO A 1 256 ? 5.555 3.501 5.979 1.00 94.62 256 PRO A O 1
ATOM 1930 N N . GLN A 1 257 ? 3.365 3.850 6.302 1.00 95.81 257 GLN A N 1
ATOM 1931 C CA . GLN A 1 257 ? 3.200 2.940 7.431 1.00 95.81 257 GLN A CA 1
ATOM 1932 C C . GLN A 1 257 ? 2.376 1.721 7.013 1.00 95.81 257 GLN A C 1
ATOM 1934 O O . GLN A 1 257 ? 1.578 1.787 6.078 1.00 95.81 257 GLN A O 1
ATOM 1939 N N . ALA A 1 258 ? 2.555 0.591 7.695 1.00 93.19 258 ALA A N 1
ATOM 1940 C CA . ALA A 1 258 ? 1.761 -0.606 7.447 1.00 93.19 258 ALA A CA 1
ATOM 1941 C C . ALA A 1 258 ? 1.419 -1.323 8.747 1.00 93.19 258 ALA A C 1
ATOM 1943 O O . ALA A 1 258 ? 2.186 -1.313 9.709 1.00 93.19 258 ALA A O 1
ATOM 1944 N N . MET A 1 259 ? 0.265 -1.972 8.738 1.00 91.88 259 MET A N 1
ATOM 1945 C CA . MET A 1 259 ? -0.236 -2.801 9.818 1.00 91.88 259 MET A CA 1
ATOM 1946 C C . MET A 1 259 ? -0.816 -4.076 9.217 1.00 91.88 259 MET A C 1
ATOM 1948 O O . MET A 1 259 ? -1.612 -4.019 8.282 1.00 91.88 259 MET A O 1
ATOM 1952 N N . LEU A 1 260 ? -0.431 -5.215 9.782 1.00 92.31 260 LEU A N 1
ATOM 1953 C CA . LEU A 1 260 ? -1.119 -6.479 9.570 1.00 92.31 260 LEU A CA 1
ATOM 1954 C C . LEU A 1 260 ? -2.095 -6.675 10.734 1.00 92.31 260 LEU A C 1
ATOM 1956 O O . LEU A 1 260 ? -1.699 -6.537 11.891 1.00 92.31 260 LEU A O 1
ATOM 1960 N N . LEU A 1 261 ? -3.356 -6.959 10.432 1.00 92.81 261 LEU A N 1
ATOM 1961 C CA . LEU A 1 261 ? -4.370 -7.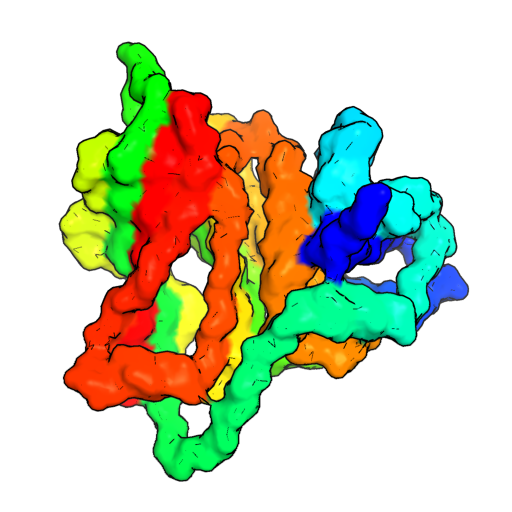305 11.421 1.00 92.81 261 LEU A CA 1
ATOM 1962 C C . LEU A 1 261 ? -4.804 -8.754 11.197 1.00 92.81 261 LEU A C 1
ATOM 1964 O O . LEU A 1 261 ? -5.425 -9.066 10.182 1.00 92.81 261 LEU A O 1
ATOM 1968 N N . THR A 1 262 ? -4.476 -9.615 12.156 1.00 91.38 262 THR A N 1
ATOM 1969 C CA . THR A 1 262 ? -4.923 -11.013 12.215 1.00 91.38 262 THR A CA 1
ATOM 1970 C C . THR A 1 262 ? -6.095 -11.157 13.194 1.00 91.38 262 THR A C 1
ATOM 1972 O O . THR A 1 262 ? -6.314 -10.280 14.035 1.00 91.38 262 THR A O 1
ATOM 1975 N N . GLU A 1 263 ? -6.846 -12.264 13.131 1.00 90.19 263 GLU A N 1
ATOM 1976 C CA . GLU A 1 263 ? -7.886 -12.567 14.135 1.00 90.19 263 GLU A CA 1
ATOM 1977 C C . GLU A 1 263 ? -7.281 -12.642 15.548 1.00 90.19 263 GLU A C 1
ATOM 1979 O O . GLU A 1 263 ? -7.794 -12.021 16.476 1.00 90.19 263 GLU A O 1
ATOM 1984 N N . ALA A 1 264 ? -6.134 -13.314 15.697 1.00 88.12 264 ALA A N 1
ATOM 1985 C CA . 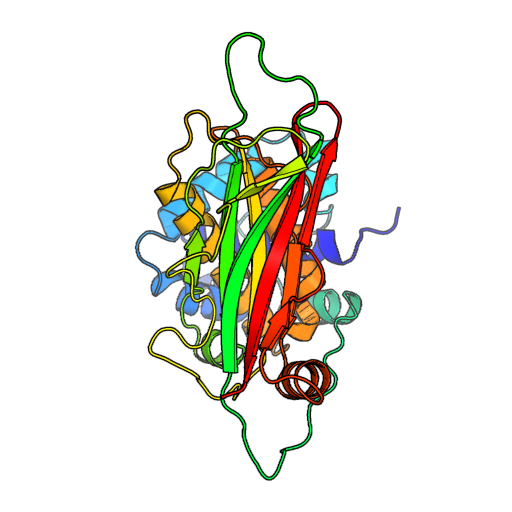ALA A 1 264 ? -5.443 -13.447 16.978 1.00 88.12 264 ALA A CA 1
ATOM 1986 C C . ALA A 1 264 ? -5.004 -12.088 17.553 1.00 88.12 264 ALA A C 1
ATOM 1988 O O . ALA A 1 264 ? -5.179 -11.836 18.747 1.00 88.12 264 ALA A O 1
ATOM 1989 N N . ASP A 1 265 ? -4.483 -11.189 16.712 1.00 89.31 265 ASP A N 1
ATOM 1990 C CA . ASP A 1 265 ? -4.134 -9.828 17.128 1.00 89.31 265 ASP A CA 1
ATOM 1991 C C . ASP A 1 265 ? -5.373 -9.027 17.524 1.00 89.31 265 ASP A C 1
ATOM 1993 O O . ASP A 1 265 ? -5.344 -8.277 18.504 1.00 89.31 265 ASP A O 1
ATOM 1997 N N . ALA A 1 266 ? -6.462 -9.169 16.767 1.00 92.19 266 ALA A N 1
ATOM 1998 C CA . ALA A 1 266 ? -7.706 -8.475 17.051 1.00 92.19 266 ALA A CA 1
ATOM 1999 C C . ALA A 1 266 ? -8.309 -8.928 18.388 1.00 92.19 266 ALA A C 1
ATOM 2001 O O . ALA A 1 266 ? -8.722 -8.091 19.198 1.00 92.19 266 ALA A O 1
ATOM 2002 N N . ASP A 1 267 ? -8.291 -10.231 18.662 1.00 91.38 267 ASP A N 1
ATOM 2003 C CA . ASP A 1 267 ? -8.721 -10.805 19.933 1.00 91.38 267 ASP A CA 1
ATOM 2004 C C . ASP A 1 267 ? -7.856 -10.361 21.101 1.00 91.38 267 ASP A C 1
ATOM 2006 O O . ASP A 1 267 ? -8.385 -9.866 22.098 1.00 91.38 267 ASP A O 1
ATOM 2010 N N . ALA A 1 268 ? -6.532 -10.464 20.972 1.00 91.12 268 ALA A N 1
ATOM 2011 C CA . ALA A 1 268 ? -5.610 -10.047 22.022 1.00 91.12 268 ALA A CA 1
ATOM 2012 C C . ALA A 1 268 ? -5.809 -8.569 22.394 1.00 91.12 268 ALA A C 1
ATOM 2014 O O . ALA A 1 268 ? -5.794 -8.203 23.570 1.00 91.12 268 ALA A O 1
ATOM 2015 N N . ARG A 1 269 ? -6.045 -7.709 21.397 1.00 91.44 269 ARG A N 1
ATOM 2016 C CA . ARG A 1 269 ? -6.249 -6.269 21.599 1.00 91.44 269 ARG A CA 1
ATOM 2017 C C . ARG A 1 269 ? -7.617 -5.929 22.181 1.00 91.44 269 ARG A C 1
ATOM 2019 O O . ARG A 1 269 ? -7.721 -4.928 22.878 1.00 91.44 269 ARG A O 1
ATOM 2026 N N . THR A 1 270 ? -8.645 -6.735 21.922 1.00 93.44 270 THR A N 1
ATOM 2027 C CA . THR A 1 270 ? -10.029 -6.476 22.368 1.00 93.44 270 THR A CA 1
ATOM 2028 C C . THR A 1 270 ? -10.477 -7.354 23.540 1.00 93.44 270 THR A C 1
ATOM 2030 O O . THR A 1 270 ? -11.643 -7.327 23.931 1.00 93.44 270 THR A O 1
ATOM 2033 N N . GLN A 1 271 ? -9.556 -8.108 24.150 1.00 90.06 271 GLN A N 1
ATOM 2034 C CA . GLN A 1 271 ? -9.860 -9.035 25.243 1.00 90.06 271 GLN A CA 1
ATOM 2035 C C . GLN A 1 271 ? -10.452 -8.338 26.481 1.00 90.06 271 GLN A C 1
ATOM 2037 O O . GLN A 1 271 ? -11.329 -8.892 27.140 1.00 90.06 271 GLN A O 1
ATOM 2042 N N . SER A 1 272 ? -9.966 -7.139 26.818 1.00 87.75 272 SER A N 1
ATOM 2043 C CA . SER A 1 272 ? -10.378 -6.390 28.017 1.00 87.75 272 SER A CA 1
ATOM 2044 C C . SER A 1 272 ? -11.379 -5.269 27.733 1.00 87.75 272 SER A C 1
ATOM 2046 O O . SER A 1 272 ? -12.080 -4.828 28.645 1.00 87.75 272 SER A O 1
ATOM 2048 N N . GLN A 1 273 ? -11.447 -4.794 26.488 1.00 90.31 273 GLN A N 1
ATOM 2049 C CA . GLN A 1 273 ? -12.315 -3.704 26.054 1.00 90.31 273 GLN A CA 1
ATOM 2050 C C . GLN A 1 273 ? -12.820 -3.984 24.640 1.00 90.31 273 GLN A C 1
ATOM 2052 O O . GLN A 1 273 ? -12.037 -4.260 23.735 1.00 90.31 273 GLN A O 1
ATOM 2057 N N . ALA A 1 274 ? -14.131 -3.847 24.436 1.00 89.56 274 ALA A N 1
ATOM 2058 C CA . ALA A 1 274 ? -14.758 -4.051 23.131 1.00 89.56 274 ALA A CA 1
ATOM 2059 C C . ALA A 1 274 ? -14.318 -3.015 22.081 1.00 89.56 274 ALA A C 1
ATOM 2061 O O . ALA A 1 274 ? -14.529 -3.223 20.895 1.00 89.56 274 ALA A O 1
ATOM 2062 N N . GLN A 1 275 ? -13.707 -1.903 22.487 1.00 93.19 275 GLN A N 1
ATOM 2063 C CA . GLN A 1 275 ? -13.179 -0.889 21.584 1.00 93.19 275 GLN A CA 1
ATOM 2064 C C . GLN A 1 275 ? -11.823 -0.414 22.093 1.00 93.19 275 GLN A C 1
ATOM 2066 O O . GLN A 1 275 ? -11.710 -0.009 23.247 1.00 93.19 275 GLN A O 1
ATOM 2071 N N . VAL A 1 276 ? -10.814 -0.428 21.222 1.00 94.19 276 VAL A N 1
ATOM 2072 C CA . VAL A 1 276 ? -9.453 0.007 21.545 1.00 94.19 276 VAL A CA 1
ATOM 2073 C C . VAL A 1 276 ? -8.880 0.898 20.453 1.00 94.19 276 VAL A C 1
ATOM 2075 O O . VAL A 1 276 ? -9.070 0.656 19.261 1.00 94.19 276 VAL A O 1
ATOM 2078 N N . THR A 1 277 ? -8.142 1.929 20.857 1.00 93.12 277 THR A N 1
ATOM 2079 C CA . THR A 1 277 ? -7.307 2.708 19.937 1.00 93.12 277 THR A CA 1
ATOM 2080 C C . THR A 1 277 ? -5.994 1.965 19.723 1.00 93.12 277 THR A C 1
ATOM 2082 O O . THR A 1 277 ? -5.308 1.606 20.680 1.00 93.12 277 THR A O 1
ATOM 2085 N N . LEU A 1 278 ? -5.653 1.711 18.464 1.00 93.56 278 LEU A N 1
ATOM 2086 C CA . LEU A 1 278 ? -4.425 1.031 18.074 1.00 93.56 278 LEU A CA 1
ATOM 2087 C C . LEU A 1 278 ? -3.206 1.959 18.227 1.00 93.56 278 LEU A C 1
ATOM 2089 O O . LEU A 1 278 ? -3.366 3.182 18.284 1.00 93.56 278 LEU A O 1
ATOM 2093 N N . PRO A 1 279 ? -1.978 1.404 18.292 1.00 94.50 279 PRO A N 1
ATOM 2094 C CA . PRO A 1 279 ? -0.761 2.207 18.257 1.00 94.50 279 PRO A CA 1
ATOM 2095 C C . PRO A 1 279 ? -0.755 3.180 17.073 1.00 94.50 279 PRO A C 1
ATOM 2097 O O . PRO A 1 279 ? -1.222 2.844 15.986 1.00 94.50 279 PRO A O 1
ATOM 2100 N N . ALA A 1 280 ? -0.214 4.378 17.296 1.00 94.44 280 ALA A N 1
ATOM 2101 C CA . ALA A 1 280 ? -0.159 5.415 16.274 1.00 94.44 280 ALA A CA 1
ATOM 2102 C C . ALA A 1 280 ? 0.684 4.982 15.067 1.00 94.44 280 ALA A C 1
ATOM 2104 O O . ALA A 1 280 ? 1.804 4.490 15.232 1.00 94.44 280 ALA A O 1
ATOM 2105 N N . LEU A 1 281 ? 0.175 5.259 13.871 1.00 95.62 281 LEU A N 1
ATOM 2106 C CA . LEU A 1 281 ? 0.945 5.282 12.633 1.00 95.62 281 LEU A CA 1
ATOM 2107 C C . LEU A 1 281 ? 1.677 6.627 12.587 1.00 95.62 281 LEU A C 1
ATOM 2109 O O . LEU A 1 281 ? 1.024 7.669 12.597 1.00 95.62 281 LEU A O 1
ATOM 2113 N N . LYS A 1 282 ? 3.012 6.603 12.621 1.00 95.56 282 LYS A N 1
ATOM 2114 C CA . LYS A 1 282 ? 3.852 7.806 12.722 1.00 95.56 282 LYS A CA 1
ATOM 2115 C C . LYS A 1 282 ? 4.441 8.170 11.367 1.00 95.56 282 LYS A C 1
ATOM 2117 O O . LYS A 1 282 ? 5.074 7.325 10.743 1.00 95.56 282 LYS A O 1
ATOM 2122 N N . PHE A 1 283 ? 4.291 9.423 10.973 1.00 94.19 283 PHE A N 1
ATOM 2123 C CA . PHE A 1 283 ? 4.805 9.982 9.731 1.00 94.19 283 PHE A CA 1
ATOM 2124 C C . PHE A 1 283 ? 5.769 11.108 10.086 1.00 94.19 283 PHE A C 1
ATOM 2126 O O . PHE A 1 283 ? 5.347 12.131 10.611 1.00 94.19 283 PHE A O 1
ATOM 2133 N N . ASN A 1 284 ? 7.063 10.889 9.860 1.00 91.50 284 ASN A N 1
ATOM 2134 C CA . ASN A 1 284 ? 8.103 11.862 10.193 1.00 91.50 284 ASN A CA 1
ATOM 2135 C C . ASN A 1 284 ? 8.609 12.498 8.891 1.00 91.50 284 ASN A C 1
ATOM 2137 O O . ASN A 1 284 ? 9.471 11.911 8.233 1.00 91.50 284 ASN A O 1
ATOM 2141 N N . GLY A 1 285 ? 8.051 13.646 8.508 1.00 82.44 285 GLY A N 1
ATOM 2142 C CA . GLY A 1 285 ? 8.536 14.470 7.394 1.00 82.44 285 GLY A CA 1
ATOM 2143 C C . GLY A 1 285 ? 9.791 15.267 7.752 1.00 82.44 285 GLY A C 1
ATOM 2144 O O . GLY A 1 285 ? 10.619 15.544 6.886 1.00 82.44 285 GLY A O 1
ATOM 2145 N N . GLY A 1 286 ? 9.986 15.530 9.047 1.00 81.62 286 GLY A N 1
ATOM 2146 C CA . GLY A 1 286 ? 11.074 16.364 9.555 1.00 81.62 286 GLY A CA 1
ATOM 2147 C C . GLY A 1 286 ? 10.814 17.841 9.277 1.00 81.62 286 GLY A C 1
ATOM 2148 O O . GLY A 1 286 ? 9.711 18.215 8.897 1.00 81.62 286 GLY A O 1
ATOM 2149 N N . ASP A 1 287 ? 11.858 18.659 9.401 1.00 72.56 287 ASP A N 1
ATOM 2150 C CA . ASP A 1 287 ? 11.782 20.118 9.267 1.00 72.56 287 ASP A CA 1
ATOM 2151 C C . ASP A 1 287 ? 11.006 20.669 8.043 1.00 72.56 287 ASP A C 1
ATOM 2153 O O . ASP A 1 287 ? 10.443 21.752 8.183 1.00 72.56 287 ASP A O 1
ATOM 2157 N N . PRO A 1 288 ? 10.981 20.030 6.851 1.00 72.12 288 PRO A N 1
ATOM 2158 C CA . PRO A 1 288 ? 10.258 20.582 5.703 1.00 72.12 288 PRO A CA 1
ATOM 2159 C C . PRO A 1 288 ? 8.780 20.175 5.586 1.00 72.12 288 PRO A C 1
ATOM 2161 O O . PRO A 1 288 ? 8.124 20.711 4.701 1.00 72.12 288 PRO A O 1
ATOM 2164 N N . SER A 1 289 ? 8.289 19.199 6.359 1.00 76.06 289 SER A N 1
ATOM 2165 C CA . SER A 1 289 ? 6.952 18.600 6.133 1.00 76.06 289 SER A CA 1
ATOM 2166 C C . SER A 1 289 ? 6.302 18.069 7.415 1.00 76.06 289 SER A C 1
ATOM 2168 O O . SER A 1 289 ? 5.555 17.092 7.396 1.00 76.06 289 SER A O 1
ATOM 2170 N N . GLY A 1 290 ? 6.709 18.597 8.566 1.00 86.19 290 GLY A N 1
ATOM 2171 C CA . GLY A 1 290 ? 6.121 18.252 9.850 1.00 86.19 290 GLY A CA 1
ATOM 2172 C C . GLY A 1 290 ? 6.299 16.806 10.327 1.00 86.19 290 GLY A C 1
ATOM 2173 O O . GLY A 1 290 ? 7.007 15.953 9.772 1.00 86.19 290 GLY A O 1
ATOM 2174 N N . THR A 1 291 ? 5.633 16.512 11.438 1.00 91.31 291 THR A N 1
ATOM 2175 C CA . THR A 1 291 ? 5.487 15.174 12.007 1.00 91.31 291 THR A CA 1
ATOM 2176 C C . THR A 1 291 ? 4.043 14.950 12.420 1.00 91.31 291 THR A C 1
ATOM 2178 O O . THR A 1 291 ? 3.465 15.729 13.172 1.00 91.31 291 THR A O 1
ATOM 2181 N N . TYR A 1 292 ? 3.469 13.831 11.983 1.00 93.00 292 TYR A N 1
ATOM 2182 C CA . TYR A 1 292 ? 2.061 13.519 12.196 1.00 93.00 292 TYR A CA 1
ATOM 2183 C C . TYR A 1 292 ? 1.865 12.107 12.739 1.00 93.00 292 TYR A C 1
ATOM 2185 O O . TYR A 1 292 ? 2.609 11.164 12.447 1.00 93.00 292 TYR A O 1
ATOM 2193 N N . ARG A 1 293 ? 0.785 11.932 13.499 1.00 95.12 293 ARG A N 1
ATOM 2194 C CA . ARG A 1 293 ? 0.308 10.634 13.977 1.00 95.12 293 ARG A CA 1
ATOM 2195 C C . ARG A 1 293 ? -1.120 10.395 13.544 1.00 95.12 293 ARG A C 1
ATOM 2197 O O . ARG A 1 293 ? -1.998 11.162 13.908 1.00 95.12 293 ARG A O 1
ATOM 2204 N N . ALA A 1 294 ? -1.375 9.281 12.867 1.00 94.12 294 ALA A N 1
ATOM 2205 C CA . ALA A 1 294 ? -2.728 8.801 12.605 1.00 94.12 294 ALA A CA 1
ATOM 2206 C C . ALA A 1 294 ? -3.081 7.630 13.529 1.00 94.12 294 ALA A C 1
ATOM 2208 O O . ALA A 1 294 ? -2.266 6.742 13.787 1.00 94.12 294 ALA A O 1
ATOM 2209 N N . PHE A 1 295 ? -4.321 7.607 14.000 1.00 93.75 295 PHE A N 1
ATOM 2210 C CA . PHE A 1 295 ? -4.836 6.598 14.914 1.00 93.75 295 PHE A CA 1
ATOM 2211 C C . PHE A 1 295 ? -5.999 5.850 14.283 1.00 93.75 295 PHE A C 1
ATOM 2213 O O . PHE A 1 295 ? -6.892 6.442 13.673 1.00 93.75 295 PHE A O 1
ATOM 2220 N N . LEU A 1 296 ? -6.009 4.540 14.498 1.00 94.31 296 LEU A N 1
ATOM 2221 C CA . LEU A 1 296 ? -7.107 3.660 14.128 1.00 94.31 296 LEU A CA 1
ATOM 2222 C C . LEU A 1 296 ? -7.790 3.134 15.390 1.00 94.31 296 LEU A C 1
ATOM 2224 O O . LEU A 1 296 ? -7.151 2.959 16.428 1.00 94.31 296 LEU A O 1
ATOM 2228 N N . THR A 1 297 ? -9.080 2.851 15.298 1.00 93.69 297 THR A N 1
ATOM 2229 C CA . THR A 1 297 ? -9.855 2.191 16.344 1.00 93.69 297 THR A CA 1
ATOM 2230 C C . THR A 1 297 ? -10.274 0.812 15.857 1.00 93.69 297 THR A C 1
ATOM 2232 O O . THR A 1 297 ? -10.795 0.669 14.754 1.00 93.69 297 THR A O 1
ATOM 2235 N N . LEU A 1 298 ? -10.036 -0.198 16.691 1.00 95.19 298 LEU A N 1
ATOM 2236 C CA . LEU A 1 298 ? -10.529 -1.555 16.502 1.00 95.19 298 LEU A CA 1
ATOM 2237 C C . LEU A 1 298 ? -11.690 -1.788 17.467 1.00 95.19 298 LEU A C 1
ATOM 2239 O O . LEU A 1 298 ? -11.538 -1.612 18.678 1.00 95.19 298 LEU A O 1
ATOM 2243 N N . ARG A 1 299 ? -12.836 -2.202 16.931 1.00 93.69 299 ARG A N 1
ATOM 2244 C CA . ARG A 1 299 ? -14.036 -2.535 17.701 1.00 93.69 299 ARG A CA 1
ATOM 2245 C C . ARG A 1 299 ? -14.388 -4.002 17.509 1.00 93.69 299 ARG A C 1
ATOM 2247 O O . ARG A 1 299 ? -14.416 -4.464 16.377 1.00 93.69 299 ARG A O 1
ATOM 2254 N N . ARG A 1 300 ? -14.682 -4.709 18.596 1.00 93.81 300 ARG A N 1
ATOM 2255 C CA . ARG A 1 300 ? -15.263 -6.053 18.646 1.00 93.81 300 ARG A CA 1
ATOM 2256 C C . ARG A 1 300 ? -16.749 -5.934 18.986 1.00 93.81 300 ARG A C 1
ATOM 2258 O O . ARG A 1 300 ? -17.100 -5.264 19.957 1.00 93.81 300 ARG A O 1
ATOM 2265 N N . ALA A 1 301 ? -17.597 -6.557 18.174 1.00 88.88 301 ALA A N 1
ATOM 2266 C CA . ALA A 1 301 ? -19.052 -6.587 18.330 1.00 88.88 301 ALA A CA 1
ATOM 2267 C C . ALA A 1 301 ? -19.553 -7.894 18.955 1.00 88.88 301 ALA A C 1
ATOM 2269 O O . ALA A 1 301 ? -18.896 -8.946 18.756 1.00 88.88 301 ALA A O 1
#